Protein AF-A0A6J8EC19-F1 (afdb_monomer_lite)

Radius of gyration: 23.98 Å; chains: 1; bounding box: 57×55×66 Å

Secondary structure (DSSP, 8-state):
--HHHHHHHHHHHTT-TTT-----TTHHHHHHHHHHHHHHHTTTTS-HHHHHHHHT----PPEEEEEE-GGG-HHHHHHHHH--SSB---S--TT--EEEEEE-TT-TTHHHHHHHHHHHHHHHTTSTT---SHHHHHHHS-S---TT--------TTGGGG--HHHHHHHHHHHHHH--S---HHHHTS-SSSTTTHHHHTHHHHHHHHSS--S--------SS---PPP------BGGGS---------------------------

pLDDT: mean 70.02, std 25.59, range [22.64, 95.12]

Organism: Mytilus coruscus (NCBI:txid42192)

Sequence (269 aa):
MDREYYRDNILNMLQDEMSYEVTDKKMDKQTSTMIKKLLKKHKTELYEEEIDYISNSKFSESYFYGLPKIHKSEEISNAVSEQNSEYIELLRPNDLKFRPIVGGPNSVTQNLSHFIDIVLKPLCREVPSFIRDDLEFLNHLPRTVNPDSELITFDIVSLYTNIPHDLGITAVKYWKATATVSMPPTWSQTTTEELEYFDQDMPDFVELLRSPTTSSSTRLRQRETDLQFLPSDLVSIPSKDLFSKNQCQPPCRHLLASTQLYSLSDHPI

Structure (mmCIF, N/CA/C/O backbone):
data_AF-A0A6J8EC19-F1
#
_entry.id   AF-A0A6J8EC19-F1
#
loop_
_atom_site.group_PDB
_atom_site.id
_atom_site.type_symbol
_atom_site.label_atom_id
_atom_site.label_alt_id
_atom_site.label_comp_id
_atom_site.label_asym_id
_atom_site.label_entity_id
_atom_site.label_seq_id
_atom_site.pdbx_PDB_ins_code
_atom_site.Cartn_x
_atom_site.Cartn_y
_atom_site.Cartn_z
_atom_site.occupancy
_atom_site.B_i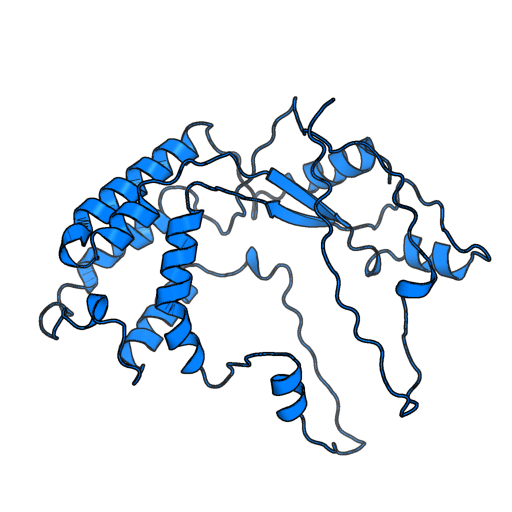so_or_equiv
_atom_site.auth_seq_id
_atom_site.auth_comp_id
_atom_site.auth_asym_id
_atom_site.auth_atom_id
_atom_site.pdbx_PDB_model_num
ATOM 1 N N . MET A 1 1 ? 1.147 10.268 -24.150 1.00 74.38 1 MET A N 1
ATOM 2 C CA . MET A 1 1 ? 0.314 9.045 -24.167 1.00 74.38 1 MET A CA 1
ATOM 3 C C . MET A 1 1 ? -1.120 9.437 -24.457 1.00 74.38 1 MET A C 1
ATOM 5 O O . MET A 1 1 ? -1.575 10.448 -23.935 1.00 74.38 1 MET A O 1
ATOM 9 N N . ASP A 1 2 ? -1.798 8.668 -25.299 1.00 87.06 2 ASP A N 1
ATOM 10 C CA . ASP A 1 2 ? -3.201 8.880 -25.657 1.00 87.06 2 ASP A CA 1
ATOM 11 C C . ASP A 1 2 ? -4.150 8.602 -24.463 1.00 87.06 2 ASP A C 1
ATOM 13 O O . ASP A 1 2 ? -3.956 7.641 -23.714 1.00 87.06 2 ASP A O 1
ATOM 17 N N . ARG A 1 3 ? -5.152 9.473 -24.249 1.00 89.50 3 ARG A N 1
ATOM 18 C CA . ARG A 1 3 ? -6.068 9.408 -23.089 1.00 89.50 3 ARG A CA 1
ATOM 19 C C . ARG A 1 3 ? -7.019 8.213 -23.152 1.00 89.50 3 ARG A C 1
ATOM 21 O O . ARG A 1 3 ? -7.323 7.642 -22.106 1.00 89.50 3 ARG A O 1
ATOM 28 N N . GLU A 1 4 ? -7.500 7.859 -24.340 1.00 93.06 4 GLU A N 1
ATOM 29 C CA . GLU A 1 4 ? -8.378 6.700 -24.535 1.00 93.06 4 GLU A CA 1
ATOM 30 C C . GLU A 1 4 ? -7.588 5.419 -24.301 1.00 93.06 4 GLU A C 1
ATOM 32 O O . GLU A 1 4 ? -7.981 4.597 -23.483 1.00 93.06 4 GLU A O 1
ATOM 37 N N . TYR A 1 5 ? -6.393 5.331 -24.885 1.00 92.69 5 TYR A N 1
ATOM 38 C CA . TYR A 1 5 ? -5.458 4.237 -24.658 1.00 92.69 5 TYR A CA 1
ATOM 39 C C . TYR A 1 5 ? -5.146 4.053 -23.166 1.00 92.69 5 TYR A C 1
ATOM 41 O O . TYR A 1 5 ? -5.194 2.931 -22.663 1.00 92.69 5 TYR A O 1
ATOM 49 N N . TYR A 1 6 ? -4.868 5.136 -22.431 1.00 92.75 6 TYR A N 1
ATOM 50 C CA . TYR A 1 6 ? -4.680 5.061 -20.982 1.00 92.75 6 TYR A CA 1
ATOM 51 C C . TYR A 1 6 ? -5.924 4.496 -20.291 1.00 92.75 6 TYR A C 1
ATOM 53 O O . TYR A 1 6 ? -5.825 3.528 -19.541 1.00 92.75 6 TYR A O 1
ATOM 61 N N . ARG A 1 7 ? -7.101 5.076 -20.560 1.00 91.62 7 ARG A N 1
ATOM 62 C CA . ARG A 1 7 ? -8.369 4.651 -19.955 1.00 91.62 7 ARG A CA 1
ATOM 63 C C . ARG A 1 7 ? -8.635 3.168 -20.201 1.00 91.62 7 ARG A C 1
ATOM 65 O O . ARG A 1 7 ? -8.946 2.462 -19.247 1.00 91.62 7 ARG A O 1
ATOM 72 N N . ASP A 1 8 ? -8.490 2.706 -21.436 1.00 92.88 8 ASP A N 1
ATOM 73 C CA . ASP A 1 8 ? -8.784 1.328 -21.825 1.00 92.88 8 ASP A CA 1
ATOM 74 C C . ASP A 1 8 ? -7.843 0.345 -21.127 1.00 92.88 8 ASP A C 1
ATOM 76 O O . ASP A 1 8 ? -8.295 -0.659 -20.583 1.00 92.88 8 ASP A O 1
ATOM 80 N N . ASN A 1 9 ? -6.549 0.669 -21.029 1.00 91.56 9 ASN A N 1
ATOM 81 C CA . ASN A 1 9 ? -5.595 -0.148 -20.276 1.00 91.56 9 ASN A CA 1
ATOM 82 C C . ASN A 1 9 ? -5.949 -0.237 -18.786 1.00 91.56 9 ASN A C 1
ATOM 84 O O . ASN A 1 9 ? -5.905 -1.320 -18.204 1.00 91.56 9 ASN A O 1
ATOM 88 N N . ILE A 1 10 ? -6.337 0.881 -18.169 1.00 90.75 10 ILE A N 1
ATOM 89 C CA . ILE A 1 10 ? -6.763 0.908 -16.765 1.00 90.75 10 ILE A CA 1
ATOM 90 C C . ILE A 1 10 ? -8.048 0.097 -16.559 1.00 90.75 10 ILE A C 1
ATOM 92 O O . ILE A 1 10 ? -8.134 -0.670 -15.603 1.00 90.75 10 ILE A O 1
ATOM 96 N N . LEU A 1 11 ? -9.035 0.225 -17.449 1.00 90.12 11 LEU A N 1
ATOM 97 C CA . LEU A 1 11 ? -10.279 -0.543 -17.368 1.00 90.12 11 LEU A CA 1
ATOM 98 C C . LEU A 1 11 ? -10.044 -2.040 -17.578 1.00 90.12 11 LEU A C 1
ATOM 100 O O . LEU A 1 11 ? -10.626 -2.835 -16.848 1.00 90.12 11 LEU A O 1
ATOM 104 N N . ASN A 1 12 ? -9.163 -2.420 -18.505 1.00 90.62 12 ASN A N 1
ATOM 105 C CA . ASN A 1 12 ? -8.777 -3.813 -18.719 1.00 90.62 12 ASN A CA 1
ATOM 106 C C . ASN A 1 12 ? -8.085 -4.405 -17.484 1.00 90.62 12 ASN A C 1
ATOM 108 O O . ASN A 1 12 ? -8.358 -5.541 -17.120 1.00 90.62 12 ASN A O 1
ATOM 112 N N . MET A 1 13 ? -7.238 -3.637 -16.790 1.00 86.19 13 MET A N 1
ATOM 113 C CA . MET A 1 13 ? -6.626 -4.095 -15.535 1.00 86.19 13 MET A CA 1
ATOM 114 C C . MET A 1 13 ? -7.651 -4.360 -14.428 1.00 86.19 13 MET A C 1
ATOM 116 O O . MET A 1 13 ? -7.468 -5.284 -13.643 1.00 86.19 13 MET A O 1
ATOM 120 N N . LEU A 1 14 ? -8.725 -3.569 -14.364 1.00 86.69 14 LEU A N 1
ATOM 121 C CA . LEU A 1 14 ? -9.790 -3.735 -13.370 1.00 86.69 14 LEU A CA 1
ATOM 122 C C . LEU A 1 14 ? -10.688 -4.955 -13.623 1.00 86.69 14 LEU A C 1
ATOM 124 O O . LEU A 1 14 ? -11.528 -5.254 -12.781 1.00 86.69 14 LEU A O 1
ATOM 128 N N . GLN A 1 15 ? -10.529 -5.648 -14.754 1.00 88.38 15 GLN A N 1
ATOM 129 C CA . GLN A 1 15 ? -11.243 -6.896 -15.043 1.00 88.38 15 GLN A CA 1
ATOM 130 C C . GLN A 1 15 ? -10.631 -8.112 -14.332 1.00 88.38 15 GLN A C 1
ATOM 132 O O . GLN A 1 15 ? -11.189 -9.201 -14.418 1.00 88.38 15 GLN A O 1
ATOM 137 N N . ASP A 1 16 ? -9.492 -7.961 -13.648 1.00 85.06 16 ASP A N 1
ATOM 138 C CA . ASP A 1 16 ? -8.928 -9.034 -12.829 1.00 85.06 16 ASP A CA 1
ATOM 139 C C . ASP A 1 16 ? -9.778 -9.264 -11.568 1.00 85.06 16 ASP A C 1
ATOM 141 O O . ASP A 1 16 ? -9.553 -8.651 -10.525 1.00 85.06 16 ASP A O 1
ATOM 145 N N . GLU A 1 17 ? -10.750 -10.172 -11.673 1.00 82.75 17 GLU A N 1
ATOM 146 C CA . GLU A 1 17 ? -11.683 -10.539 -10.598 1.00 82.75 17 GLU A CA 1
ATOM 147 C C . GLU A 1 17 ? -10.996 -11.184 -9.383 1.00 82.75 17 GLU A C 1
ATOM 149 O O . GLU A 1 17 ? -11.579 -11.234 -8.302 1.00 82.75 17 GLU A O 1
ATOM 154 N N . MET A 1 18 ? -9.750 -11.654 -9.523 1.00 80.06 18 MET A N 1
ATOM 155 C CA . MET A 1 18 ? -8.974 -12.155 -8.384 1.00 80.06 18 MET A CA 1
ATOM 156 C C . MET A 1 18 ? -8.457 -11.015 -7.499 1.00 80.06 18 MET A C 1
ATOM 158 O O . MET A 1 18 ? -8.239 -11.221 -6.304 1.00 80.06 18 MET A O 1
ATOM 162 N N . SER A 1 19 ? -8.255 -9.831 -8.087 1.00 79.50 19 SER A N 1
ATOM 163 C CA . SER A 1 19 ? -7.637 -8.667 -7.441 1.00 79.50 19 SER A CA 1
ATOM 164 C C . SER A 1 19 ? -8.583 -7.477 -7.277 1.00 79.50 19 SER A C 1
ATOM 166 O O . SER A 1 19 ? -8.245 -6.541 -6.551 1.00 79.50 19 SER A O 1
ATOM 168 N N . TYR A 1 20 ? -9.732 -7.454 -7.950 1.00 82.94 20 TYR A N 1
ATOM 169 C CA . TYR A 1 20 ? -10.642 -6.312 -7.965 1.00 82.94 20 TYR A CA 1
ATOM 170 C C . TYR A 1 20 ? -12.097 -6.763 -7.906 1.00 82.94 20 TYR A C 1
ATOM 172 O O . TYR A 1 20 ? -12.509 -7.694 -8.588 1.00 82.94 20 TYR A O 1
ATOM 180 N N . GLU A 1 21 ? -12.902 -6.036 -7.134 1.00 82.12 21 GLU A N 1
ATOM 181 C CA . GLU A 1 21 ? -14.350 -6.226 -7.087 1.00 82.12 21 GLU A CA 1
ATOM 182 C C . GLU A 1 21 ? -15.080 -4.877 -7.084 1.00 82.12 21 GLU A C 1
ATOM 184 O O . GLU A 1 21 ? -14.563 -3.853 -6.617 1.00 82.12 21 GLU A O 1
ATOM 189 N N . VAL A 1 22 ? -16.316 -4.881 -7.581 1.00 82.31 22 VAL A N 1
ATOM 190 C CA . VAL A 1 22 ? -17.177 -3.695 -7.604 1.00 82.31 22 VAL A CA 1
ATOM 191 C C . VAL A 1 22 ? -17.869 -3.516 -6.252 1.00 82.31 22 VAL A C 1
ATOM 193 O O . VAL A 1 22 ? -18.427 -4.457 -5.697 1.00 82.31 22 VAL A O 1
ATOM 196 N N . THR A 1 23 ? -17.892 -2.281 -5.740 1.00 77.06 23 THR A N 1
ATOM 197 C CA . THR A 1 23 ? -18.382 -1.968 -4.383 1.00 77.06 23 THR A CA 1
ATOM 198 C C . THR A 1 23 ? -19.465 -0.873 -4.348 1.00 77.06 23 THR A C 1
ATOM 200 O O . THR A 1 23 ? -19.483 0.052 -5.172 1.00 77.06 23 THR A O 1
ATOM 203 N N . ASP A 1 24 ? -20.380 -0.945 -3.365 1.00 78.12 24 ASP A N 1
ATOM 204 C CA . ASP A 1 24 ? -21.504 0.001 -3.174 1.00 78.12 24 ASP A CA 1
ATOM 205 C C . ASP A 1 24 ? -21.024 1.404 -2.742 1.00 78.12 24 ASP A C 1
ATOM 207 O O . ASP A 1 24 ? -20.055 1.576 -2.006 1.00 78.12 24 ASP A O 1
ATOM 211 N N . LYS A 1 25 ? -21.737 2.461 -3.174 1.00 69.81 25 LYS A N 1
ATOM 212 C CA . LYS A 1 25 ? -21.486 3.886 -2.843 1.00 69.81 25 LYS A CA 1
ATOM 213 C C . LYS A 1 25 ? -21.616 4.201 -1.368 1.00 69.81 25 LYS A C 1
ATOM 215 O O . LYS A 1 25 ? -21.199 5.275 -0.946 1.00 69.81 25 LYS A O 1
ATOM 220 N N . LYS A 1 26 ? -22.171 3.283 -0.588 1.00 79.00 26 LYS A N 1
ATOM 221 C CA . LYS A 1 26 ? -22.318 3.428 0.857 1.00 79.00 26 LYS A CA 1
ATOM 222 C C . LYS A 1 26 ? -21.165 2.824 1.654 1.00 79.00 26 LYS A C 1
ATOM 224 O O . LYS A 1 26 ? -21.159 3.027 2.866 1.00 79.00 26 LYS A O 1
ATOM 229 N N . MET A 1 27 ? -20.207 2.143 1.019 1.00 80.94 27 MET A N 1
ATOM 230 C CA . MET A 1 27 ? -19.164 1.406 1.736 1.00 80.94 27 MET A CA 1
ATOM 231 C C . MET A 1 27 ? -18.332 2.314 2.647 1.00 80.94 27 MET A C 1
ATOM 233 O O . MET A 1 27 ? -18.204 2.010 3.824 1.00 80.94 27 MET A O 1
ATOM 237 N N . ASP A 1 28 ? -17.911 3.498 2.193 1.00 83.88 28 ASP A N 1
ATOM 238 C CA . ASP A 1 28 ? -17.162 4.425 3.059 1.00 83.88 28 ASP A CA 1
ATOM 239 C C . ASP A 1 28 ? -17.961 4.839 4.306 1.00 83.88 28 ASP A C 1
ATOM 241 O O . ASP A 1 28 ? -17.434 4.925 5.414 1.00 83.88 28 ASP A O 1
ATOM 245 N N . LYS A 1 29 ? -19.279 5.031 4.171 1.00 85.75 29 LYS A N 1
ATOM 246 C CA . LYS A 1 29 ? -20.150 5.333 5.320 1.00 85.75 29 LYS A CA 1
ATOM 247 C C . LYS A 1 29 ? -20.283 4.135 6.261 1.00 85.75 29 LYS A C 1
ATOM 249 O O . LYS A 1 29 ? -20.337 4.322 7.479 1.00 85.75 29 LYS A O 1
ATOM 254 N N . GLN A 1 30 ? -20.349 2.923 5.713 1.00 87.56 30 GLN A N 1
ATOM 255 C CA . GLN A 1 30 ? -20.381 1.685 6.493 1.00 87.56 30 GLN A CA 1
ATOM 256 C C . GLN A 1 30 ? -19.069 1.506 7.259 1.00 87.56 30 GLN A C 1
ATOM 258 O O . GLN A 1 30 ? -19.112 1.373 8.480 1.00 87.56 30 GLN A O 1
ATOM 263 N N . THR A 1 31 ? -17.926 1.637 6.585 1.00 87.06 31 THR A N 1
ATOM 264 C CA . THR A 1 31 ? -16.590 1.585 7.189 1.00 87.06 31 THR A CA 1
ATOM 265 C C . THR A 1 31 ? -16.443 2.630 8.290 1.00 87.06 31 THR A C 1
ATOM 267 O O . THR A 1 31 ? -16.074 2.288 9.409 1.00 87.06 31 THR A O 1
ATOM 270 N N . SER A 1 32 ? -16.840 3.884 8.048 1.00 88.12 32 SER A N 1
ATOM 271 C CA . SER A 1 32 ? -16.826 4.935 9.079 1.00 88.12 32 SER A CA 1
ATOM 272 C C . SER A 1 32 ? -17.676 4.564 10.301 1.00 88.12 32 SER A C 1
ATOM 274 O O . SER A 1 32 ? -17.282 4.793 11.444 1.00 88.12 32 SER A O 1
ATOM 276 N N . THR A 1 33 ? -18.839 3.946 10.079 1.00 89.44 33 THR A N 1
ATOM 277 C CA . THR A 1 33 ? -19.710 3.475 11.164 1.00 89.44 33 THR A CA 1
ATOM 278 C C . THR A 1 33 ? -19.056 2.342 11.952 1.00 89.44 33 THR A C 1
ATOM 280 O O . THR A 1 33 ? -19.140 2.329 13.179 1.00 89.44 33 THR A O 1
ATOM 283 N N . MET A 1 34 ? -18.396 1.404 11.272 1.00 89.19 34 MET A N 1
ATOM 284 C CA . MET A 1 34 ? -17.679 0.310 11.923 1.00 89.19 34 MET A CA 1
ATOM 285 C C . MET A 1 34 ? -16.493 0.822 12.747 1.00 89.19 34 MET A C 1
ATOM 287 O O . MET A 1 34 ? -16.368 0.439 13.905 1.00 89.19 34 MET A O 1
ATOM 291 N N . ILE A 1 35 ? -15.702 1.761 12.215 1.00 88.88 35 ILE A N 1
ATOM 292 C CA . ILE A 1 35 ? -14.604 2.406 12.954 1.00 88.88 35 ILE A CA 1
ATOM 293 C C . ILE A 1 35 ? -15.136 3.052 14.238 1.00 88.88 35 ILE A C 1
ATOM 295 O O . ILE A 1 35 ? -14.606 2.812 15.317 1.00 88.88 35 ILE A O 1
ATOM 299 N N . LYS A 1 36 ? -16.237 3.809 14.163 1.00 90.12 36 LYS A N 1
ATOM 300 C CA . LYS A 1 36 ? -16.850 4.434 15.350 1.00 90.12 36 LYS A CA 1
ATOM 301 C C . LYS A 1 36 ? -17.332 3.413 16.381 1.00 90.12 36 LYS A C 1
ATOM 303 O O . LYS A 1 36 ? -17.206 3.657 17.580 1.00 90.12 36 LYS A O 1
ATOM 308 N N . LYS A 1 37 ? -17.889 2.280 15.939 1.00 89.88 37 LYS A N 1
ATOM 309 C CA . LYS A 1 37 ? -18.271 1.180 16.839 1.00 89.88 37 LYS A CA 1
ATOM 310 C C . LYS A 1 37 ? -17.046 0.586 17.533 1.00 89.88 37 LYS A C 1
ATOM 312 O O . LYS A 1 37 ? -17.095 0.385 18.742 1.00 89.88 37 LYS A O 1
ATOM 317 N N . LEU A 1 38 ? -15.961 0.372 16.790 1.00 86.56 38 LEU A N 1
ATOM 318 C CA . LEU A 1 38 ? -14.711 -0.177 17.308 1.00 86.56 38 LEU A CA 1
ATOM 319 C C . LEU A 1 38 ? -14.068 0.755 18.345 1.00 86.56 38 LEU A C 1
ATOM 321 O O . LEU A 1 38 ? -13.749 0.314 19.444 1.00 86.56 38 LEU A O 1
ATOM 325 N N . LEU A 1 39 ? -13.989 2.057 18.058 1.00 88.12 39 LEU A N 1
ATOM 326 C CA . LEU A 1 39 ? -13.498 3.054 19.019 1.00 88.12 39 LEU A CA 1
ATOM 327 C C . LEU A 1 39 ? -14.345 3.103 20.294 1.00 88.12 39 LEU A C 1
ATOM 329 O O . LEU A 1 39 ? -13.816 3.260 21.387 1.00 88.12 39 LEU A O 1
ATOM 333 N N . LYS A 1 40 ? -15.669 2.947 20.171 1.00 88.50 40 LYS A N 1
ATOM 334 C CA . LYS A 1 40 ? -16.558 2.886 21.336 1.00 88.50 40 LYS A CA 1
ATOM 335 C C . LYS A 1 40 ? -16.329 1.618 22.165 1.00 88.50 40 LYS A C 1
ATOM 337 O O . LYS A 1 40 ? -16.406 1.702 23.387 1.00 88.50 40 LYS A O 1
ATOM 342 N N . LYS A 1 41 ? -16.080 0.473 21.515 1.00 86.81 41 LYS A N 1
ATOM 343 C CA . LYS A 1 41 ? -15.784 -0.808 22.181 1.00 86.81 41 LYS A CA 1
ATOM 344 C C . LYS A 1 41 ? -14.491 -0.713 22.997 1.00 86.81 41 LYS A C 1
ATOM 346 O O . LYS A 1 41 ? -14.505 -1.080 24.162 1.00 86.81 41 LYS A O 1
ATOM 351 N N . HIS A 1 42 ? -13.438 -0.131 22.426 1.00 82.56 42 HIS A N 1
ATOM 352 C CA . HIS A 1 42 ? -12.110 -0.032 23.050 1.00 82.56 42 HIS A CA 1
ATOM 353 C C . HIS A 1 42 ? -11.833 1.331 23.695 1.00 82.56 42 HIS A C 1
ATOM 355 O O . HIS A 1 42 ? -10.687 1.755 23.817 1.00 82.56 42 HIS A O 1
ATOM 361 N N . LYS A 1 43 ? -12.882 2.047 24.120 1.00 84.06 43 LYS A N 1
ATOM 362 C CA . LYS A 1 43 ? -12.744 3.411 24.646 1.00 84.06 43 LYS A CA 1
ATOM 363 C C . LYS A 1 43 ? -11.826 3.490 25.878 1.00 84.06 43 LYS A C 1
ATOM 365 O O . LYS A 1 43 ? -11.177 4.505 26.084 1.00 84.06 43 LYS A O 1
ATOM 370 N N . THR A 1 44 ? -11.790 2.448 26.703 1.00 84.06 44 THR A N 1
ATOM 371 C CA . THR A 1 44 ? -10.970 2.395 27.925 1.00 84.06 44 THR A CA 1
ATOM 372 C C . THR A 1 44 ? -9.490 2.126 27.658 1.00 84.06 44 THR A C 1
ATOM 374 O O . THR A 1 44 ? -8.676 2.351 28.546 1.00 84.06 44 THR A O 1
ATOM 377 N N . GLU A 1 45 ? -9.147 1.645 26.462 1.00 81.62 45 GLU A N 1
ATOM 378 C CA . GLU A 1 45 ? -7.781 1.271 26.062 1.00 81.62 45 GLU A CA 1
ATOM 379 C C . GLU A 1 45 ? -7.080 2.374 25.250 1.00 81.62 45 GLU A C 1
ATOM 381 O O . GLU A 1 45 ? -5.894 2.267 24.948 1.00 81.62 45 GLU A O 1
ATOM 386 N N . LEU A 1 46 ? -7.809 3.431 24.880 1.00 82.69 46 LEU A N 1
ATOM 387 C CA . LEU A 1 46 ? -7.339 4.509 24.013 1.00 82.69 46 LEU A CA 1
ATOM 388 C C . LEU A 1 46 ? -7.389 5.852 24.740 1.00 82.69 46 LEU A C 1
ATOM 390 O O . LEU A 1 46 ? -8.274 6.102 25.561 1.00 82.69 46 LEU A O 1
ATOM 394 N N . TYR A 1 47 ? -6.469 6.748 24.394 1.00 86.56 47 TYR A N 1
ATOM 395 C CA . TYR A 1 47 ? -6.542 8.141 24.822 1.00 86.56 47 TYR A CA 1
ATOM 396 C C . TYR A 1 47 ? -7.672 8.877 24.088 1.00 86.56 47 TYR A C 1
ATOM 398 O O . TYR A 1 47 ? -7.988 8.584 22.932 1.00 86.56 47 TYR A O 1
ATOM 406 N N . GLU A 1 48 ? -8.278 9.876 24.734 1.00 88.69 48 GLU A N 1
ATOM 407 C CA . GLU A 1 48 ? -9.355 10.666 24.115 1.00 88.69 48 GLU A CA 1
ATOM 408 C C . GLU A 1 48 ? -8.856 11.403 22.858 1.00 88.69 48 GLU A C 1
ATOM 410 O O . GLU A 1 48 ? -9.590 11.521 21.880 1.00 88.69 48 GLU A O 1
ATOM 415 N N . GLU A 1 49 ? -7.588 11.821 22.833 1.00 89.31 49 GLU A N 1
ATOM 416 C CA . GLU A 1 49 ? -6.936 12.431 21.671 1.00 89.31 49 GLU A CA 1
ATOM 417 C C . GLU A 1 49 ? -6.794 11.452 20.497 1.00 89.31 49 GLU A C 1
ATOM 419 O O . GLU A 1 49 ? -6.950 11.847 19.342 1.00 89.31 49 GLU A O 1
ATOM 424 N N . GLU A 1 50 ? -6.530 10.169 20.769 1.00 88.81 50 GLU A N 1
ATOM 425 C CA . GLU A 1 50 ? -6.462 9.120 19.741 1.00 88.81 50 GLU A CA 1
ATOM 426 C C . GLU A 1 50 ? -7.856 8.851 19.164 1.00 88.81 50 GLU A C 1
ATOM 428 O O . GLU A 1 50 ? -8.032 8.762 17.945 1.00 88.81 50 GLU A O 1
ATOM 433 N N . ILE A 1 51 ? -8.869 8.781 20.032 1.00 89.62 51 ILE A N 1
ATOM 434 C CA . ILE A 1 51 ? -10.267 8.617 19.627 1.00 89.62 51 ILE A CA 1
ATOM 435 C C . ILE A 1 51 ? -10.718 9.806 18.773 1.00 89.62 51 ILE A C 1
ATOM 437 O O . ILE A 1 51 ? -11.327 9.592 17.720 1.00 89.62 51 ILE A O 1
ATOM 441 N N . ASP A 1 52 ? -10.426 11.045 19.178 1.00 91.44 52 ASP A N 1
ATOM 442 C CA . ASP A 1 52 ? -10.759 12.243 18.397 1.00 91.44 52 ASP A CA 1
ATOM 443 C C . ASP A 1 52 ? -10.033 12.235 17.046 1.00 91.44 52 ASP A C 1
ATOM 445 O O . ASP A 1 52 ? -10.675 12.358 16.000 1.00 91.44 52 ASP A O 1
ATOM 449 N N . TYR A 1 53 ? -8.726 11.955 17.038 1.00 91.06 53 TYR A N 1
ATOM 450 C CA . TYR A 1 53 ? -7.929 11.877 15.814 1.00 91.06 53 TYR A CA 1
ATOM 451 C C . TYR A 1 53 ? -8.506 10.880 14.798 1.00 91.06 53 TYR A C 1
ATOM 453 O O . TYR A 1 53 ? -8.615 11.189 13.608 1.00 91.06 53 TYR A O 1
ATOM 461 N N . ILE A 1 54 ? -8.912 9.689 15.246 1.00 90.12 54 ILE A N 1
ATOM 462 C CA . ILE A 1 54 ? -9.453 8.654 14.356 1.00 90.12 54 ILE A CA 1
ATOM 463 C C . ILE A 1 54 ? -10.898 8.985 13.939 1.00 90.12 54 ILE A C 1
ATOM 465 O O . ILE A 1 54 ? -11.262 8.830 12.768 1.00 90.12 54 ILE A O 1
ATOM 469 N N . SER A 1 55 ? -11.736 9.445 14.872 1.00 86.44 55 SER A N 1
ATOM 470 C CA . SER A 1 55 ? -13.182 9.608 14.658 1.00 86.44 55 SER A CA 1
ATOM 471 C C . SER A 1 55 ? -13.584 10.889 13.922 1.00 86.44 55 SER A C 1
ATOM 473 O O . SER A 1 55 ? -14.634 10.901 13.267 1.00 86.44 55 SER A O 1
ATOM 475 N N . ASN A 1 56 ? -12.766 11.942 13.991 1.00 77.38 56 ASN A N 1
ATOM 476 C CA . ASN A 1 56 ? -13.072 13.275 13.467 1.00 77.38 56 ASN A CA 1
ATOM 477 C C . ASN A 1 56 ? -12.576 13.495 12.022 1.00 77.38 56 ASN A C 1
ATOM 479 O O . ASN A 1 56 ? -12.375 14.620 11.560 1.00 77.38 56 ASN A O 1
ATOM 483 N N . SER A 1 57 ? -12.378 12.410 11.271 1.00 71.56 57 SER A N 1
ATOM 484 C CA . SER A 1 57 ? -11.923 12.476 9.885 1.00 71.56 57 SER A CA 1
ATOM 485 C C . SER A 1 57 ? -13.080 12.798 8.930 1.00 71.56 57 SER A C 1
ATOM 487 O O . SER A 1 57 ? -14.031 12.031 8.753 1.00 71.56 57 SER A O 1
ATOM 489 N N . LYS A 1 58 ? -12.991 13.952 8.257 1.00 83.94 58 LYS A N 1
ATOM 490 C CA . LYS A 1 58 ? -13.713 14.156 6.995 1.00 83.94 58 LYS A CA 1
ATOM 491 C C . LYS A 1 58 ? -13.028 13.292 5.947 1.00 83.94 58 LYS A C 1
ATOM 493 O O . LYS A 1 58 ? -11.825 13.442 5.753 1.00 83.94 58 LYS A O 1
ATOM 498 N N . PHE A 1 59 ? -13.784 12.425 5.281 1.00 85.44 59 PHE A N 1
ATOM 499 C CA . PHE A 1 59 ? -13.232 11.551 4.254 1.00 85.44 59 PHE A CA 1
ATOM 500 C C . PHE A 1 59 ? -13.771 11.856 2.857 1.00 85.44 59 PHE A C 1
ATOM 502 O O . PHE A 1 59 ? -14.909 12.306 2.690 1.00 85.44 59 PHE A O 1
ATOM 509 N N . SER A 1 60 ? -12.938 11.590 1.857 1.00 85.88 60 SER A N 1
ATOM 510 C CA . SER A 1 60 ? -13.255 11.641 0.432 1.00 85.88 60 SER A CA 1
ATOM 511 C C . SER A 1 60 ? -13.018 10.288 -0.228 1.00 85.88 60 SER A C 1
ATOM 513 O O . SER A 1 60 ? -12.305 9.434 0.295 1.00 85.88 60 SER A O 1
ATOM 515 N N . GLU A 1 61 ? -13.637 10.107 -1.391 1.00 82.12 61 GLU A N 1
ATOM 516 C CA . GLU A 1 61 ? -13.469 8.906 -2.203 1.00 82.12 61 GLU A CA 1
ATOM 517 C C . GLU A 1 61 ? -12.020 8.803 -2.701 1.00 82.12 61 GLU A C 1
ATOM 519 O O . GLU A 1 61 ? -11.429 9.796 -3.134 1.00 82.12 61 GLU A O 1
ATOM 524 N N . SER A 1 62 ? -11.451 7.600 -2.632 1.00 86.00 62 SER A N 1
ATOM 525 C CA . SER A 1 62 ? -10.122 7.328 -3.176 1.00 86.00 62 SER A CA 1
ATOM 526 C C . SER A 1 62 ? -10.146 7.348 -4.704 1.00 86.00 62 SER A C 1
ATOM 528 O O . SER A 1 62 ? -11.068 6.836 -5.340 1.00 86.00 62 SER A O 1
ATOM 530 N N . TYR A 1 63 ? -9.093 7.892 -5.299 1.00 85.62 63 TYR A N 1
ATOM 531 C CA . TYR A 1 63 ? -8.874 7.908 -6.738 1.00 85.62 63 TYR A CA 1
ATOM 532 C C . TYR A 1 63 ? -8.100 6.672 -7.181 1.00 85.62 63 TYR A C 1
ATOM 534 O O . TYR A 1 63 ? -7.201 6.202 -6.483 1.00 85.62 63 TYR A O 1
ATOM 542 N N . PHE A 1 64 ? -8.403 6.191 -8.383 1.00 86.94 64 PHE A N 1
ATOM 543 C CA . PHE A 1 64 ? -7.608 5.171 -9.048 1.00 86.94 64 PHE A CA 1
ATOM 544 C C . PHE A 1 64 ? -6.854 5.750 -10.229 1.00 86.94 64 PHE A C 1
ATOM 546 O O . PHE A 1 64 ? -7.442 6.441 -11.061 1.00 86.94 64 PHE A O 1
ATOM 553 N N . TYR A 1 65 ? -5.575 5.415 -10.337 1.00 90.06 65 TYR A N 1
ATOM 554 C CA . TYR A 1 65 ? -4.784 5.704 -11.523 1.00 90.06 65 TYR A CA 1
ATOM 555 C C . TYR A 1 65 ? -3.668 4.672 -11.680 1.00 90.06 65 TYR A C 1
ATOM 557 O O . TYR A 1 65 ? -3.212 4.067 -10.713 1.00 90.06 65 TYR A O 1
ATOM 565 N 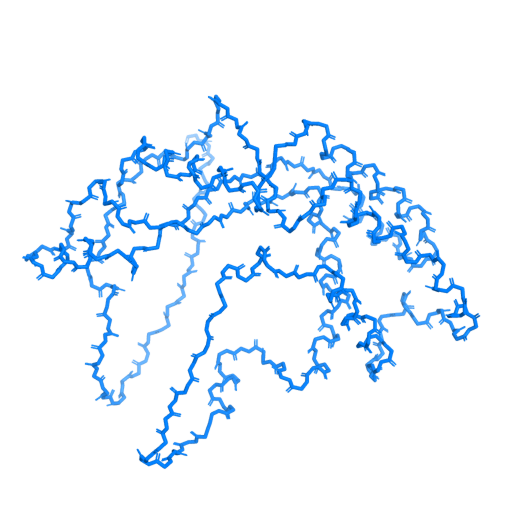N . GLY A 1 66 ? -3.216 4.453 -12.909 1.00 91.44 66 GLY A N 1
ATOM 566 C CA . GLY A 1 66 ? -2.035 3.651 -13.203 1.00 91.44 66 GLY A CA 1
ATOM 567 C C . GLY A 1 66 ? -0.812 4.511 -13.498 1.00 91.44 66 GLY A C 1
ATOM 568 O O . GLY A 1 66 ? -0.896 5.474 -14.261 1.00 91.44 66 GLY A O 1
ATOM 569 N N . LEU A 1 67 ? 0.338 4.135 -12.941 1.00 92.88 67 LEU A N 1
ATOM 570 C CA . LEU A 1 67 ? 1.639 4.690 -13.317 1.00 92.88 67 LEU A CA 1
ATOM 571 C C . LEU A 1 67 ? 2.274 3.838 -14.429 1.00 92.88 67 LEU A C 1
ATOM 573 O O . LEU A 1 67 ? 2.470 2.637 -14.214 1.00 92.88 67 LEU A O 1
ATOM 577 N N . PRO A 1 68 ? 2.623 4.412 -15.595 1.00 92.50 68 PRO A N 1
ATOM 578 C CA . PRO A 1 68 ? 3.257 3.671 -16.683 1.00 92.50 68 PRO A CA 1
ATOM 579 C C . PRO A 1 68 ? 4.592 3.038 -16.263 1.00 92.50 68 PRO A C 1
ATOM 581 O O . PRO A 1 68 ? 5.489 3.717 -15.762 1.00 92.50 68 PRO A O 1
ATOM 584 N N . LYS A 1 69 ? 4.772 1.739 -16.514 1.00 92.06 69 LYS A N 1
ATOM 585 C CA . LYS A 1 69 ? 6.049 1.035 -16.323 1.00 92.06 69 LYS A CA 1
ATOM 586 C C . LYS A 1 69 ? 6.870 1.074 -17.611 1.00 92.06 69 LYS A C 1
ATOM 588 O O . LYS A 1 69 ? 7.126 0.040 -18.217 1.00 92.06 69 LYS A O 1
ATOM 593 N N . ILE A 1 70 ? 7.299 2.271 -18.008 1.00 91.94 70 ILE A N 1
ATOM 594 C CA . ILE A 1 70 ? 8.012 2.510 -19.278 1.00 91.94 70 ILE A CA 1
ATOM 595 C C . ILE A 1 70 ? 9.242 1.609 -19.469 1.00 91.94 70 ILE A C 1
ATOM 597 O O . ILE A 1 70 ? 9.453 1.072 -20.546 1.00 91.94 70 ILE A O 1
ATOM 601 N N . HIS A 1 71 ? 9.978 1.331 -18.392 1.00 89.12 71 HIS A N 1
ATOM 602 C CA . HIS A 1 71 ? 11.156 0.455 -18.377 1.00 89.12 71 HIS A CA 1
ATOM 603 C C . HIS A 1 71 ? 10.852 -1.042 -18.607 1.00 89.12 71 HIS A C 1
ATOM 605 O O . HIS A 1 71 ? 11.761 -1.868 -18.547 1.00 89.12 71 HIS A O 1
ATOM 611 N N . LYS A 1 72 ? 9.579 -1.422 -18.769 1.00 89.88 72 LYS A N 1
ATOM 612 C CA . LYS A 1 72 ? 9.142 -2.794 -19.071 1.00 89.88 72 LYS A CA 1
ATOM 613 C C . LYS A 1 72 ? 8.620 -2.954 -20.501 1.00 89.88 72 LYS A C 1
ATOM 615 O O . LYS A 1 72 ? 8.253 -4.071 -20.842 1.00 89.88 72 LYS A O 1
ATOM 620 N N . SER A 1 73 ? 8.560 -1.876 -21.284 1.00 95.00 73 SER A N 1
ATOM 621 C CA . SER A 1 73 ? 8.135 -1.913 -22.684 1.00 95.00 73 SER A CA 1
ATOM 622 C C . SER A 1 73 ? 9.357 -2.057 -23.596 1.00 95.00 73 SER A C 1
ATOM 624 O O . SER A 1 73 ? 10.267 -1.222 -23.589 1.00 95.00 73 SER A O 1
ATOM 626 N N . GLU A 1 74 ? 9.379 -3.142 -24.358 1.00 95.12 74 GLU A N 1
ATOM 627 C CA . GLU A 1 74 ? 10.292 -3.392 -25.466 1.00 95.12 74 GLU A CA 1
ATOM 628 C C . GLU A 1 74 ? 10.046 -2.396 -26.598 1.00 95.12 74 GLU A C 1
ATOM 630 O O . GLU A 1 74 ? 11.012 -1.850 -27.121 1.00 95.12 74 GLU A O 1
ATOM 635 N N . GLU A 1 75 ? 8.788 -2.072 -26.921 1.00 94.31 75 GLU A N 1
ATOM 636 C CA . GLU A 1 75 ? 8.479 -1.080 -27.964 1.00 94.31 75 GLU A CA 1
ATOM 637 C C . GLU A 1 75 ? 9.088 0.292 -27.637 1.00 94.31 75 GLU A C 1
ATOM 639 O O . GLU A 1 75 ? 9.740 0.904 -28.483 1.00 94.31 75 GLU A O 1
ATOM 644 N N . ILE A 1 76 ? 8.949 0.751 -26.387 1.00 92.25 76 ILE A N 1
ATOM 645 C CA . ILE A 1 76 ? 9.581 1.992 -25.917 1.00 92.25 76 ILE A CA 1
ATOM 646 C C . ILE A 1 76 ? 11.107 1.866 -25.952 1.00 92.25 76 ILE A C 1
ATOM 648 O O . ILE A 1 76 ? 11.783 2.788 -26.399 1.00 92.25 76 ILE A O 1
ATOM 652 N N . SER A 1 77 ? 11.663 0.741 -25.497 1.00 92.12 77 SER A N 1
ATOM 653 C CA . SER A 1 77 ? 13.120 0.539 -25.459 1.00 92.12 77 SER A CA 1
ATOM 654 C C . SER A 1 77 ? 13.742 0.543 -26.861 1.00 92.12 77 SER A C 1
ATOM 656 O O . SER A 1 77 ? 14.796 1.149 -27.069 1.00 92.12 77 SER A O 1
ATOM 658 N N . ASN A 1 78 ? 13.068 -0.075 -27.832 1.00 92.69 78 ASN A N 1
ATOM 659 C CA . ASN A 1 78 ? 13.479 -0.095 -29.233 1.00 92.69 78 ASN A CA 1
ATOM 660 C C . ASN A 1 78 ? 13.364 1.303 -29.847 1.00 92.69 78 ASN A C 1
ATOM 662 O O . ASN A 1 78 ? 14.338 1.794 -30.409 1.00 92.69 78 ASN A O 1
ATOM 666 N N . ALA A 1 79 ? 12.240 1.997 -29.635 1.00 91.12 79 ALA A N 1
ATOM 667 C CA . ALA A 1 79 ? 12.056 3.366 -30.116 1.00 91.12 79 ALA A CA 1
ATOM 668 C C . ALA A 1 79 ? 13.131 4.327 -29.577 1.00 91.12 79 ALA A C 1
ATOM 670 O O . ALA A 1 79 ? 13.638 5.165 -30.319 1.00 91.12 79 ALA A O 1
ATOM 671 N N . VAL A 1 80 ? 13.521 4.189 -28.301 1.00 90.31 80 VAL A N 1
ATOM 672 C CA . VAL A 1 80 ? 14.616 4.974 -27.703 1.00 90.31 80 VAL A CA 1
ATOM 673 C C . VAL A 1 80 ? 15.965 4.638 -28.343 1.00 90.31 80 VAL A C 1
ATOM 675 O O . VAL A 1 80 ? 16.776 5.538 -28.542 1.00 90.31 80 VAL A O 1
ATOM 678 N N . SER A 1 81 ? 16.210 3.367 -28.664 1.00 89.31 81 SER A N 1
ATOM 679 C CA . SER A 1 81 ? 17.485 2.908 -29.235 1.00 89.31 81 SER A CA 1
ATOM 680 C C . SER A 1 81 ? 17.653 3.288 -30.710 1.00 89.31 81 SER A C 1
ATOM 682 O O . SER A 1 81 ? 18.773 3.494 -31.169 1.00 89.31 81 SER A O 1
ATOM 684 N N . GLU A 1 82 ? 16.552 3.369 -31.455 1.00 89.50 82 GLU A N 1
ATOM 685 C CA . GLU A 1 82 ? 16.544 3.658 -32.893 1.00 89.50 82 GLU A CA 1
ATOM 686 C C . GLU A 1 82 ? 16.552 5.160 -33.212 1.00 89.50 82 GLU A C 1
ATOM 688 O O . GLU A 1 82 ? 16.917 5.558 -34.321 1.00 89.50 82 GLU A O 1
ATOM 693 N N . GLN A 1 83 ? 16.163 6.017 -32.263 1.00 83.12 83 GLN A N 1
ATOM 694 C CA . GLN A 1 83 ? 16.066 7.452 -32.511 1.00 83.12 83 GLN A CA 1
ATOM 695 C C . GLN A 1 83 ? 17.383 8.216 -32.304 1.00 83.12 83 GLN A C 1
ATOM 697 O O . GLN A 1 83 ? 18.197 7.892 -31.446 1.00 83.12 83 GLN A O 1
ATOM 702 N N . ASN A 1 84 ? 17.521 9.340 -33.015 1.00 77.56 84 ASN A N 1
ATOM 703 C CA . ASN A 1 84 ? 18.560 10.357 -32.785 1.00 77.56 84 ASN A CA 1
ATOM 704 C C . ASN A 1 84 ? 17.987 11.655 -32.172 1.00 77.56 84 ASN A C 1
ATOM 706 O O . ASN A 1 84 ? 18.555 12.732 -32.350 1.00 77.56 84 ASN A O 1
ATOM 710 N N . SER A 1 85 ? 16.834 11.570 -31.500 1.00 84.94 85 SER A N 1
ATOM 711 C CA . SER A 1 85 ? 16.139 12.702 -30.873 1.00 84.94 85 SER A CA 1
ATOM 712 C C . SER A 1 85 ? 16.230 12.636 -29.349 1.00 84.94 85 SER A C 1
ATOM 714 O O . SER A 1 85 ? 16.450 11.579 -28.761 1.00 84.94 85 SER A O 1
ATOM 716 N N . GLU A 1 86 ? 16.019 13.776 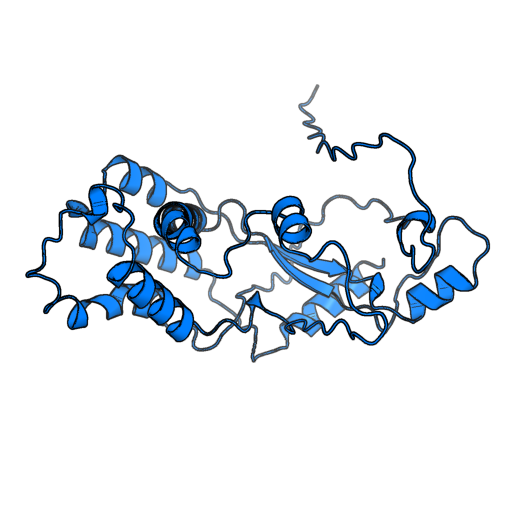-28.693 1.00 86.69 86 GLU A N 1
ATOM 717 C CA . GLU A 1 86 ? 15.897 13.845 -27.237 1.00 86.69 86 GLU A CA 1
ATOM 718 C C . GLU A 1 86 ? 14.589 13.209 -26.729 1.00 86.69 86 GLU A C 1
ATOM 720 O O . GLU A 1 86 ? 14.545 12.738 -25.590 1.00 86.69 86 GLU A O 1
ATOM 725 N N . TYR A 1 87 ? 13.565 13.134 -27.583 1.00 84.31 87 TYR A N 1
ATOM 726 C CA . TYR A 1 87 ? 12.212 12.662 -27.279 1.00 84.31 87 TYR A CA 1
ATOM 727 C C . TYR A 1 87 ? 11.730 11.631 -28.306 1.00 84.31 87 TYR A C 1
ATOM 729 O O . TYR A 1 87 ? 11.865 11.867 -29.505 1.00 84.31 87 TYR A O 1
ATOM 737 N N . ILE A 1 88 ? 11.127 10.534 -27.821 1.00 86.50 88 ILE A N 1
ATOM 738 C CA . ILE A 1 88 ? 10.366 9.577 -28.644 1.00 86.50 88 ILE A CA 1
ATOM 739 C C . ILE A 1 88 ? 8.891 9.984 -28.721 1.00 86.50 88 ILE A C 1
ATOM 741 O O . ILE A 1 88 ? 8.303 10.417 -27.728 1.00 86.50 88 ILE A O 1
ATOM 745 N N . GLU A 1 89 ? 8.258 9.737 -29.866 1.00 86.19 89 GLU A N 1
ATOM 746 C CA . GLU A 1 89 ? 6.804 9.815 -30.017 1.00 86.19 89 GLU A CA 1
ATOM 747 C C . GLU A 1 89 ? 6.221 8.414 -30.221 1.00 86.19 89 GLU A C 1
ATOM 749 O O . GLU A 1 89 ? 6.204 7.877 -31.325 1.00 86.19 89 GLU A O 1
ATOM 754 N N . LEU A 1 90 ? 5.727 7.812 -29.136 1.00 87.00 90 LEU A N 1
ATOM 755 C CA . LEU A 1 90 ? 5.028 6.528 -29.169 1.00 87.00 90 LEU A CA 1
ATOM 756 C C . LEU A 1 90 ? 3.702 6.656 -28.412 1.00 87.00 90 LEU A C 1
ATOM 758 O O . LEU A 1 90 ? 3.667 6.768 -27.186 1.00 87.00 90 LEU A O 1
ATOM 762 N N . LEU A 1 91 ? 2.594 6.707 -29.154 1.00 85.75 91 LEU A N 1
ATOM 763 C CA . LEU A 1 91 ? 1.290 7.073 -28.587 1.00 85.75 91 LEU A CA 1
ATOM 764 C C . LEU A 1 91 ? 0.581 5.916 -27.873 1.00 85.75 91 LEU A C 1
ATOM 766 O O . LEU A 1 91 ? -0.070 6.160 -26.853 1.00 85.75 91 LEU A O 1
ATOM 770 N N . ARG A 1 92 ? 0.686 4.696 -28.418 1.00 91.69 92 ARG A N 1
ATOM 771 C CA . ARG A 1 92 ? -0.079 3.504 -28.006 1.00 91.69 92 ARG A CA 1
ATOM 772 C C . ARG A 1 92 ? 0.790 2.227 -28.012 1.00 91.69 92 ARG A C 1
ATOM 774 O O . ARG A 1 92 ? 0.530 1.339 -28.816 1.00 91.69 92 ARG A O 1
ATOM 781 N N . PRO A 1 93 ? 1.834 2.145 -27.169 1.00 92.62 93 PRO A N 1
ATOM 782 C CA . PRO A 1 93 ? 2.682 0.951 -27.080 1.00 92.62 93 PRO A CA 1
ATOM 783 C C . PRO A 1 93 ? 1.880 -0.282 -26.645 1.00 92.62 93 PRO A C 1
ATOM 785 O O . PRO A 1 93 ? 1.191 -0.222 -25.631 1.00 92.62 93 PRO A O 1
ATOM 788 N N . ASN A 1 94 ? 1.937 -1.414 -27.345 1.00 91.75 94 ASN A N 1
ATOM 789 C CA . ASN A 1 94 ? 1.042 -2.539 -27.010 1.00 91.75 94 ASN A CA 1
ATOM 790 C C . ASN A 1 94 ? 1.454 -3.285 -25.735 1.00 91.75 94 ASN A C 1
ATOM 792 O O . ASN A 1 94 ? 0.622 -3.881 -25.056 1.00 91.75 94 ASN A O 1
ATOM 796 N N . ASP A 1 95 ? 2.740 -3.254 -25.403 1.00 93.75 95 ASP A N 1
ATOM 797 C CA . ASP A 1 95 ? 3.348 -3.996 -24.298 1.00 93.75 95 ASP A CA 1
ATOM 798 C C . ASP A 1 95 ? 3.500 -3.173 -23.005 1.00 93.75 95 ASP A C 1
ATOM 800 O O . ASP A 1 95 ? 4.025 -3.659 -21.994 1.00 93.75 95 ASP A O 1
ATOM 804 N N . LEU A 1 96 ? 3.037 -1.921 -23.008 1.00 92.81 96 LEU A N 1
ATOM 805 C CA . LEU A 1 96 ? 3.160 -1.046 -21.857 1.00 92.81 96 LEU A CA 1
ATOM 806 C C . LEU A 1 96 ? 2.221 -1.477 -20.729 1.00 92.81 96 LEU A C 1
ATOM 808 O O . LEU A 1 96 ? 0.999 -1.441 -20.827 1.00 92.81 96 LEU A O 1
ATOM 812 N N . LYS A 1 97 ? 2.829 -1.810 -19.593 1.00 90.81 97 LYS A N 1
ATOM 813 C CA . LYS A 1 97 ? 2.119 -2.162 -18.361 1.00 90.81 97 LYS A CA 1
ATOM 814 C C . LYS A 1 97 ? 1.971 -0.949 -17.454 1.00 90.81 97 LYS A C 1
ATOM 816 O O . LYS A 1 97 ? 2.841 -0.078 -17.420 1.00 90.81 97 LYS A O 1
ATOM 821 N N . PHE A 1 98 ? 0.938 -0.953 -16.617 1.00 91.12 98 PHE A N 1
ATOM 822 C CA . PHE A 1 98 ? 0.739 0.066 -15.589 1.00 91.12 98 PHE A CA 1
ATOM 823 C C . PHE A 1 98 ? 0.878 -0.531 -14.187 1.00 91.12 98 PHE A C 1
ATOM 825 O O . PHE A 1 98 ? 0.611 -1.708 -13.942 1.00 91.12 98 PHE A O 1
ATOM 832 N N . ARG A 1 99 ? 1.348 0.285 -13.243 1.00 90.00 99 ARG A N 1
ATOM 833 C CA . ARG A 1 99 ? 1.275 0.004 -11.810 1.00 90.00 99 ARG A CA 1
ATOM 834 C C . ARG A 1 99 ? -0.028 0.610 -11.285 1.00 90.00 99 ARG A C 1
ATOM 836 O O . ARG A 1 99 ? -0.118 1.835 -11.298 1.00 90.00 99 ARG A O 1
ATOM 843 N N . PRO A 1 100 ? -0.996 -0.197 -10.827 1.00 88.75 100 PRO A N 1
ATOM 844 C CA . PRO A 1 100 ? -2.232 0.323 -10.254 1.00 88.75 100 PRO A CA 1
ATOM 845 C C . PRO A 1 100 ? -1.929 1.055 -8.940 1.00 88.75 100 PRO A C 1
ATOM 847 O O . PRO A 1 100 ? -1.169 0.544 -8.118 1.00 88.75 100 PRO A O 1
ATOM 850 N N . ILE A 1 101 ? -2.507 2.241 -8.748 1.00 88.69 101 ILE A N 1
ATOM 851 C CA . ILE A 1 101 ? -2.372 3.057 -7.538 1.00 88.69 101 ILE A CA 1
ATOM 852 C C . ILE A 1 101 ? -3.754 3.480 -7.052 1.00 88.69 101 ILE A C 1
ATOM 854 O O . ILE A 1 101 ? -4.512 4.125 -7.777 1.00 88.69 101 ILE A O 1
ATOM 858 N N . VAL A 1 102 ? -4.045 3.165 -5.791 1.00 86.75 102 VAL A N 1
ATOM 859 C CA . VAL A 1 102 ? -5.194 3.712 -5.065 1.00 86.75 102 VAL A CA 1
ATOM 860 C C . VAL A 1 102 ? -4.722 4.922 -4.272 1.00 86.75 102 VAL A C 1
ATOM 862 O O . VAL A 1 102 ? -4.098 4.794 -3.221 1.00 86.75 102 VAL A O 1
ATOM 865 N N . GLY A 1 103 ? -4.985 6.112 -4.798 1.00 85.44 103 GLY A N 1
ATOM 866 C CA . GLY A 1 103 ? -4.715 7.368 -4.115 1.00 85.44 103 GLY A CA 1
ATOM 867 C C . GLY A 1 103 ? -5.871 7.723 -3.193 1.00 85.44 103 GLY A C 1
ATOM 868 O O . GLY A 1 103 ? -6.893 8.206 -3.664 1.00 85.44 103 GLY A O 1
ATOM 869 N N . GLY A 1 104 ? -5.712 7.524 -1.888 1.00 83.19 104 GLY A N 1
ATOM 870 C CA . GLY A 1 104 ? -6.731 7.855 -0.888 1.00 83.19 104 GLY A CA 1
ATOM 871 C C . GLY A 1 104 ? -6.353 9.022 0.026 1.00 83.19 104 GLY A C 1
ATOM 872 O O . GLY A 1 104 ? -6.274 8.795 1.238 1.00 83.19 104 GLY A O 1
ATOM 873 N N . PRO A 1 105 ? -6.096 10.245 -0.492 1.00 77.38 105 PRO A N 1
ATOM 874 C CA . PRO A 1 105 ? -5.929 11.403 0.376 1.00 77.38 105 PRO A CA 1
ATOM 875 C C . PRO A 1 105 ? -7.253 11.625 1.114 1.00 77.38 105 PRO A C 1
ATOM 877 O O . PRO A 1 105 ? -8.300 11.755 0.482 1.00 77.38 105 PRO A O 1
ATOM 880 N N . ASN A 1 106 ? -7.225 11.623 2.445 1.00 85.25 106 ASN A N 1
ATOM 881 C CA . ASN A 1 106 ? -8.423 11.671 3.285 1.00 85.25 106 ASN A CA 1
ATOM 882 C C . ASN A 1 106 ? -9.358 10.470 3.074 1.00 85.25 106 ASN A C 1
ATOM 884 O O . ASN A 1 106 ? -10.573 10.624 3.108 1.00 85.25 106 ASN A O 1
ATOM 888 N N . SER A 1 107 ? -8.834 9.264 2.829 1.00 87.88 107 SER A N 1
ATOM 889 C CA . SER A 1 107 ? -9.683 8.063 2.817 1.00 87.88 107 SER A CA 1
ATOM 890 C C . SER A 1 107 ? -10.263 7.771 4.207 1.00 87.88 107 SER A C 1
ATOM 892 O O . SER A 1 107 ? -9.688 8.143 5.231 1.00 87.88 107 SER A O 1
ATOM 894 N N . VAL A 1 108 ? -11.395 7.062 4.257 1.00 87.81 108 VAL A N 1
ATOM 895 C CA . VAL A 1 108 ? -12.104 6.756 5.516 1.00 87.81 108 VAL A CA 1
ATOM 896 C C . VAL A 1 108 ? -11.245 6.005 6.541 1.00 87.81 108 VAL A C 1
ATOM 898 O O . VAL A 1 108 ? -11.461 6.139 7.743 1.00 87.81 108 VAL A O 1
ATOM 901 N N . THR A 1 109 ? -10.256 5.235 6.086 1.00 87.94 109 THR A N 1
ATOM 902 C CA . THR A 1 109 ? -9.348 4.485 6.958 1.00 87.94 109 THR A CA 1
ATOM 903 C C . THR A 1 109 ? -8.041 5.216 7.243 1.00 87.94 109 THR A C 1
ATOM 905 O O . THR A 1 109 ? -7.285 4.725 8.069 1.00 87.94 109 THR A O 1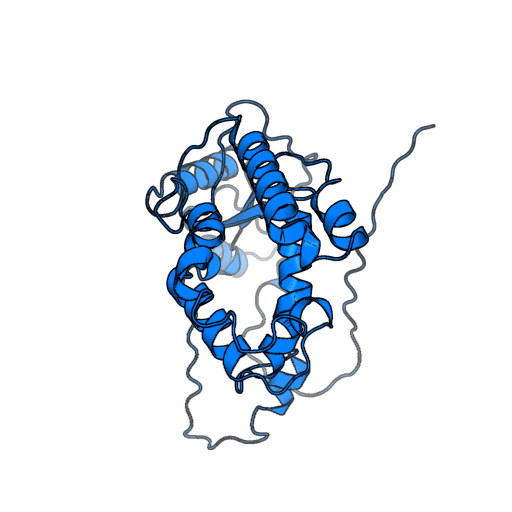
ATOM 908 N N . GLN A 1 110 ? -7.748 6.362 6.614 1.00 88.31 110 GLN A N 1
ATOM 909 C CA . GLN A 1 110 ? -6.415 6.978 6.655 1.00 88.31 110 GLN A CA 1
ATOM 910 C C . GLN A 1 110 ? -5.894 7.182 8.082 1.00 88.31 110 GLN A C 1
ATOM 912 O O . GLN A 1 110 ? -4.798 6.725 8.400 1.00 88.31 110 GLN A O 1
ATOM 917 N N . ASN A 1 111 ? -6.676 7.840 8.943 1.00 89.38 111 ASN A N 1
ATOM 918 C CA . ASN A 1 111 ? -6.241 8.146 10.308 1.00 89.38 111 ASN A CA 1
ATOM 919 C C . ASN A 1 111 ? -6.099 6.876 11.153 1.00 89.38 111 ASN A C 1
ATOM 921 O O . ASN A 1 111 ? -5.161 6.772 11.936 1.00 89.38 111 ASN A O 1
ATOM 925 N N . LEU A 1 112 ? -6.977 5.887 10.951 1.00 88.06 112 LEU A N 1
ATOM 926 C CA . LEU A 1 112 ? -6.860 4.588 11.611 1.00 88.06 112 LEU A CA 1
ATOM 927 C C . LEU A 1 112 ? -5.605 3.834 11.145 1.00 88.06 112 LEU A C 1
ATOM 929 O O . LEU A 1 112 ? -4.856 3.328 11.972 1.00 88.06 112 LEU A O 1
ATOM 933 N N . SER A 1 113 ? -5.345 3.779 9.837 1.00 89.12 113 SER A N 1
ATOM 934 C CA . SER A 1 113 ? -4.155 3.137 9.272 1.00 89.12 113 SER A CA 1
ATOM 935 C C . SER A 1 113 ? -2.872 3.816 9.745 1.00 89.12 113 SER A C 1
ATOM 937 O O . SER A 1 113 ? -1.912 3.131 10.077 1.00 89.12 113 SER A O 1
ATOM 939 N N . HIS A 1 114 ? -2.864 5.147 9.827 1.00 88.12 114 HIS A N 1
ATOM 940 C CA . HIS A 1 114 ? -1.731 5.902 10.350 1.00 88.12 114 HIS A CA 1
ATOM 941 C C . HIS A 1 114 ? -1.514 5.654 11.846 1.00 88.12 114 HIS A C 1
ATOM 943 O O . HIS A 1 114 ? -0.384 5.436 12.271 1.00 88.12 114 HIS A O 1
ATOM 949 N N . PHE A 1 115 ? -2.588 5.623 12.637 1.00 87.44 115 PHE A N 1
ATOM 950 C CA . PHE A 1 115 ? -2.511 5.255 14.048 1.00 87.44 115 PHE A CA 1
ATOM 951 C C . PHE A 1 115 ? -1.922 3.848 14.230 1.00 87.44 115 PHE A C 1
ATOM 953 O O . PHE A 1 115 ? -0.983 3.668 15.000 1.00 87.44 115 PHE A O 1
ATOM 960 N N . ILE A 1 116 ? -2.409 2.867 13.464 1.00 86.44 116 ILE A N 1
ATOM 961 C CA . ILE A 1 116 ? -1.883 1.496 13.482 1.00 86.44 116 ILE A CA 1
ATOM 962 C C . ILE A 1 116 ? -0.402 1.466 13.081 1.00 86.44 116 ILE A C 1
ATOM 964 O O . ILE A 1 116 ? 0.374 0.773 13.733 1.00 86.44 116 ILE A O 1
ATOM 968 N N . ASP A 1 117 ? 0.015 2.221 12.059 1.00 86.44 117 ASP A N 1
ATOM 969 C CA . ASP A 1 117 ? 1.429 2.320 11.670 1.00 86.44 117 ASP A CA 1
ATOM 970 C C . ASP A 1 117 ? 2.290 2.823 12.834 1.00 86.44 117 ASP A C 1
ATOM 972 O O . ASP A 1 117 ? 3.267 2.172 13.194 1.00 86.44 117 ASP A O 1
ATOM 976 N N . ILE A 1 118 ? 1.887 3.915 13.495 1.00 85.19 118 ILE A N 1
ATOM 977 C CA . ILE A 1 118 ? 2.594 4.456 14.668 1.00 85.19 118 ILE A CA 1
ATOM 978 C C . ILE A 1 118 ? 2.731 3.392 15.762 1.00 85.19 118 ILE A C 1
ATOM 980 O O . ILE A 1 118 ? 3.813 3.233 16.330 1.00 85.19 118 ILE A O 1
ATOM 984 N N . VAL A 1 119 ? 1.652 2.655 16.035 1.00 83.06 119 VAL A N 1
ATOM 985 C CA . VAL A 1 119 ? 1.613 1.618 17.073 1.00 83.06 119 VAL A CA 1
ATOM 986 C C . VAL A 1 119 ? 2.502 0.422 16.726 1.00 83.06 119 VAL A C 1
ATOM 988 O O . VAL A 1 119 ? 3.185 -0.101 17.603 1.00 83.06 119 VAL A O 1
ATOM 991 N N . LEU A 1 120 ? 2.516 -0.025 15.468 1.00 84.50 120 LEU A N 1
ATOM 992 C CA . LEU A 1 120 ? 3.256 -1.219 15.046 1.00 84.50 120 LEU A CA 1
ATOM 993 C C . LEU A 1 120 ? 4.728 -0.940 14.722 1.00 84.50 120 LEU A C 1
ATOM 995 O O . LEU A 1 120 ? 5.555 -1.847 14.793 1.00 84.50 120 LEU A O 1
ATOM 999 N N . LYS A 1 121 ? 5.089 0.305 14.402 1.00 86.00 121 LYS A N 1
ATOM 1000 C CA . LYS A 1 121 ? 6.445 0.693 13.986 1.00 86.00 121 LYS A CA 1
ATOM 1001 C C . LYS A 1 121 ? 7.567 0.293 14.955 1.00 86.00 121 LYS A C 1
ATOM 1003 O O . LYS A 1 121 ? 8.631 -0.086 14.461 1.00 86.00 121 LYS A O 1
ATOM 1008 N N . PRO A 1 122 ? 7.395 0.338 16.291 1.00 86.25 122 PRO A N 1
ATOM 1009 C CA . PRO A 1 122 ? 8.402 -0.175 17.218 1.00 86.25 122 PRO A CA 1
ATOM 1010 C C . PRO A 1 122 ? 8.657 -1.678 17.050 1.00 86.25 122 PRO A C 1
ATOM 1012 O O . PRO A 1 122 ? 9.811 -2.090 17.092 1.00 86.25 122 PRO A O 1
ATOM 1015 N N . LEU A 1 123 ? 7.617 -2.477 16.780 1.00 85.56 123 LEU A N 1
ATOM 1016 C CA . LEU A 1 123 ? 7.738 -3.929 16.594 1.00 85.56 123 LEU A CA 1
ATOM 1017 C C . LEU A 1 123 ? 8.562 -4.281 15.354 1.00 85.56 123 LEU A C 1
ATOM 1019 O O . LEU A 1 123 ? 9.296 -5.264 15.364 1.00 85.56 123 LEU A O 1
ATOM 1023 N N . CYS A 1 124 ? 8.493 -3.461 14.301 1.00 87.50 124 CYS A N 1
ATOM 1024 C CA . CYS A 1 124 ? 9.286 -3.674 13.092 1.00 87.50 124 CYS A CA 1
ATOM 1025 C C . CYS A 1 124 ? 10.794 -3.713 13.379 1.00 87.50 124 CYS A C 1
ATOM 1027 O O . CYS A 1 124 ? 11.510 -4.420 12.682 1.00 87.50 124 CYS A O 1
ATOM 1029 N N . ARG A 1 125 ? 11.275 -2.995 14.406 1.00 86.19 125 ARG A N 1
ATOM 1030 C CA . ARG A 1 125 ? 12.702 -2.961 14.772 1.00 86.19 125 ARG A CA 1
ATOM 1031 C C . ARG A 1 125 ? 13.191 -4.229 15.466 1.00 86.19 125 ARG A C 1
ATOM 1033 O O . ARG A 1 125 ? 14.393 -4.462 15.486 1.00 86.19 125 ARG A O 1
ATOM 1040 N N . GLU A 1 126 ? 12.282 -5.042 15.994 1.00 85.62 126 GLU A N 1
ATOM 1041 C CA . GLU A 1 126 ? 12.621 -6.331 16.606 1.00 85.62 126 GLU A CA 1
ATOM 1042 C C . GLU A 1 126 ? 12.863 -7.417 15.546 1.00 85.62 126 GLU A C 1
ATOM 1044 O O . GLU A 1 126 ? 13.419 -8.473 15.847 1.00 85.62 126 GLU A O 1
ATOM 1049 N N . VAL A 1 127 ? 12.456 -7.173 14.293 1.00 90.19 127 VAL A N 1
ATOM 1050 C CA . VAL A 1 127 ? 12.629 -8.121 13.192 1.00 90.19 127 VAL A CA 1
ATOM 1051 C C . VAL A 1 127 ? 14.109 -8.159 12.781 1.00 90.19 127 VAL A C 1
ATOM 1053 O O . VAL A 1 127 ? 14.632 -7.135 12.345 1.00 90.19 127 VAL A O 1
ATOM 1056 N N . PRO A 1 128 ? 14.791 -9.322 12.810 1.00 89.44 128 PRO A N 1
ATOM 1057 C CA . PRO A 1 128 ? 16.221 -9.408 12.493 1.00 89.44 128 PRO A CA 1
ATOM 1058 C C . PRO A 1 128 ? 16.599 -8.933 11.086 1.00 89.44 128 PRO A C 1
ATOM 1060 O O . PRO A 1 128 ? 17.726 -8.514 10.857 1.00 89.44 128 PRO A O 1
ATOM 1063 N N . SER A 1 129 ? 15.667 -9.016 10.134 1.00 91.50 129 SER A N 1
ATOM 1064 C CA . SER A 1 129 ? 15.848 -8.556 8.754 1.00 91.50 129 SER A CA 1
ATOM 1065 C C . SER A 1 129 ? 15.411 -7.105 8.531 1.00 91.50 129 SER A C 1
ATOM 1067 O O . SER A 1 129 ? 15.286 -6.684 7.381 1.00 91.50 129 SER A O 1
ATOM 1069 N N . PHE A 1 130 ? 15.091 -6.357 9.590 1.00 92.00 130 PHE A N 1
ATOM 1070 C CA . PHE A 1 130 ? 14.718 -4.954 9.475 1.00 92.00 130 PHE A CA 1
ATOM 1071 C C . PHE A 1 130 ? 15.905 -4.130 8.976 1.00 92.00 130 PHE A C 1
ATOM 1073 O O . PHE A 1 130 ? 16.991 -4.170 9.545 1.00 92.00 130 PHE A O 1
ATOM 1080 N N . ILE A 1 131 ? 15.669 -3.359 7.919 1.00 93.06 131 ILE A N 1
ATOM 1081 C CA . ILE A 1 131 ? 16.623 -2.413 7.349 1.00 93.06 131 ILE A CA 1
ATOM 1082 C C . ILE A 1 131 ? 15.911 -1.063 7.283 1.00 93.06 131 ILE A C 1
ATOM 1084 O O . ILE A 1 131 ? 14.819 -0.967 6.718 1.00 93.06 131 ILE A O 1
ATOM 1088 N N . ARG A 1 132 ? 16.505 -0.021 7.868 1.00 90.19 132 ARG A N 1
ATOM 1089 C CA . ARG A 1 132 ? 15.904 1.315 7.966 1.00 90.19 132 ARG A CA 1
ATOM 1090 C C . ARG A 1 132 ? 15.901 2.050 6.632 1.00 90.19 132 ARG A C 1
ATOM 1092 O O . ARG A 1 132 ? 14.911 2.702 6.311 1.00 90.19 132 ARG A O 1
ATOM 1099 N N . ASP A 1 133 ? 17.019 2.008 5.914 1.00 92.69 133 ASP A N 1
ATOM 1100 C CA . ASP A 1 133 ? 17.241 2.775 4.688 1.00 92.69 133 ASP A CA 1
ATOM 1101 C C . ASP A 1 133 ? 18.290 2.128 3.764 1.00 92.69 133 ASP A C 1
ATOM 1103 O O . ASP A 1 133 ? 18.895 1.099 4.074 1.00 92.69 133 ASP A O 1
ATOM 1107 N N . ASP A 1 134 ? 18.468 2.727 2.587 1.00 94.50 134 ASP A N 1
ATOM 1108 C CA . ASP A 1 134 ? 19.412 2.300 1.554 1.00 94.50 134 ASP A CA 1
ATOM 1109 C C . ASP A 1 134 ? 20.873 2.379 2.018 1.00 94.50 134 ASP A C 1
ATOM 1111 O O . ASP A 1 134 ? 21.671 1.495 1.708 1.00 94.50 134 ASP A O 1
ATOM 1115 N N . LEU A 1 135 ? 21.228 3.389 2.813 1.00 95.06 135 LEU A N 1
ATOM 1116 C CA . LEU A 1 135 ? 22.564 3.514 3.394 1.00 95.06 135 LEU A CA 1
ATOM 1117 C C . LEU A 1 135 ? 22.857 2.382 4.382 1.00 95.06 135 LEU A C 1
ATOM 1119 O O . LEU A 1 135 ? 23.946 1.807 4.359 1.00 95.06 135 LEU A O 1
ATOM 1123 N N . GLU A 1 136 ? 21.904 2.037 5.244 1.00 93.75 136 GLU A N 1
ATOM 1124 C CA . GLU A 1 136 ? 22.022 0.895 6.142 1.00 93.75 136 GLU A CA 1
ATOM 1125 C C . GLU A 1 136 ? 22.138 -0.411 5.356 1.00 93.75 136 GLU A C 1
ATOM 1127 O O . GLU A 1 136 ? 23.024 -1.207 5.665 1.00 93.75 136 GLU A O 1
ATOM 1132 N N . PHE A 1 137 ? 21.341 -0.606 4.301 1.00 93.88 137 PHE A N 1
ATOM 1133 C CA . PHE A 1 137 ? 21.480 -1.767 3.418 1.00 93.88 137 PHE A CA 1
ATOM 1134 C C . PHE A 1 137 ? 22.897 -1.886 2.840 1.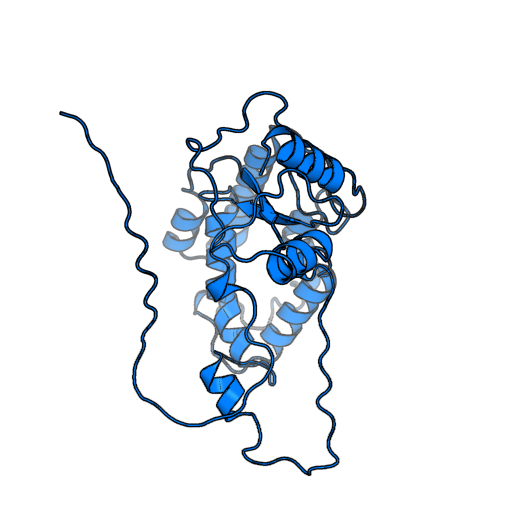00 93.88 137 PHE A C 1
ATOM 1136 O O . PHE A 1 137 ? 23.516 -2.944 2.937 1.00 93.88 137 PHE A O 1
ATOM 1143 N N . LEU A 1 138 ? 23.448 -0.795 2.295 1.00 92.50 138 LEU A N 1
ATOM 1144 C CA . LEU A 1 138 ? 24.807 -0.781 1.743 1.00 92.50 138 LEU A CA 1
ATOM 1145 C C . LEU A 1 138 ? 25.868 -1.107 2.800 1.00 92.50 138 LEU A C 1
ATOM 1147 O O . LEU A 1 138 ? 26.854 -1.770 2.488 1.00 92.50 138 LEU A O 1
ATOM 1151 N N . ASN A 1 139 ? 25.661 -0.686 4.049 1.00 93.00 139 ASN A N 1
ATOM 1152 C CA . ASN A 1 139 ? 26.556 -1.017 5.158 1.00 93.00 139 ASN A CA 1
ATOM 1153 C C . ASN A 1 139 ? 26.472 -2.492 5.588 1.00 93.00 139 ASN A C 1
ATOM 1155 O O . ASN A 1 139 ? 27.436 -3.001 6.159 1.00 93.00 139 ASN A O 1
ATOM 1159 N N . HIS A 1 140 ? 25.356 -3.175 5.316 1.00 91.12 140 HIS A N 1
ATOM 1160 C CA . HIS A 1 140 ? 25.208 -4.616 5.546 1.00 91.12 140 HIS A CA 1
ATOM 1161 C C . HIS A 1 140 ? 25.867 -5.462 4.450 1.00 91.12 140 HIS A C 1
ATOM 1163 O O . HIS A 1 140 ? 26.163 -6.637 4.677 1.00 91.12 140 HIS A O 1
ATOM 1169 N N . LEU A 1 141 ? 26.115 -4.889 3.268 1.00 91.12 141 LEU A N 1
ATOM 1170 C CA . LEU A 1 141 ? 26.802 -5.600 2.198 1.00 91.12 141 LEU A CA 1
ATOM 1171 C C . LEU A 1 141 ? 28.298 -5.755 2.516 1.00 91.12 141 LEU A C 1
ATOM 1173 O O . LEU A 1 141 ? 28.946 -4.827 3.011 1.00 91.12 141 LEU A O 1
ATOM 1177 N N . PRO A 1 142 ? 28.897 -6.917 2.204 1.00 91.31 142 PRO A N 1
ATOM 1178 C CA . PRO A 1 142 ? 30.328 -7.098 2.368 1.00 91.31 142 PRO A CA 1
ATOM 1179 C C . PRO A 1 142 ? 31.089 -6.154 1.426 1.00 91.31 142 PRO A C 1
ATOM 1181 O O . PRO A 1 142 ? 30.741 -5.999 0.258 1.00 91.31 142 PRO A O 1
ATOM 1184 N N . ARG A 1 143 ? 32.187 -5.558 1.913 1.00 90.62 143 ARG A N 1
ATOM 1185 C CA . ARG A 1 143 ? 33.048 -4.673 1.097 1.00 90.62 143 ARG A CA 1
ATOM 1186 C C . ARG A 1 143 ? 33.683 -5.386 -0.099 1.00 90.62 143 ARG A C 1
ATOM 1188 O O . ARG A 1 143 ? 34.073 -4.739 -1.065 1.00 90.62 143 ARG A O 1
ATOM 1195 N N . THR A 1 144 ? 33.831 -6.701 0.003 1.00 92.31 144 THR A N 1
ATOM 1196 C CA . THR A 1 144 ? 34.445 -7.567 -1.002 1.00 92.31 144 THR A CA 1
ATOM 1197 C C . THR A 1 144 ? 33.705 -8.894 -1.034 1.00 92.31 144 THR A C 1
ATOM 1199 O O . THR A 1 144 ? 33.392 -9.446 0.021 1.00 92.31 144 THR A O 1
ATOM 1202 N N . VAL A 1 145 ? 33.495 -9.432 -2.229 1.00 93.12 145 VAL A N 1
ATOM 1203 C CA . VAL A 1 145 ? 32.944 -10.773 -2.460 1.00 93.12 145 VAL A CA 1
ATOM 1204 C C . VAL A 1 145 ? 33.972 -11.616 -3.213 1.00 93.12 145 VAL A C 1
ATOM 1206 O O . VAL A 1 145 ? 34.876 -11.066 -3.846 1.00 93.12 145 VAL A O 1
ATOM 1209 N N . ASN A 1 146 ? 33.871 -12.942 -3.126 1.00 94.62 146 ASN A N 1
ATOM 1210 C CA . ASN A 1 146 ? 34.692 -13.822 -3.956 1.00 94.62 146 ASN A CA 1
ATOM 1211 C C . ASN A 1 146 ? 34.322 -13.578 -5.439 1.00 94.62 146 ASN A C 1
ATOM 1213 O O . ASN A 1 146 ? 33.129 -13.495 -5.733 1.00 94.62 146 ASN A O 1
ATOM 1217 N N . PRO A 1 147 ? 35.294 -13.457 -6.364 1.00 93.06 147 PRO A N 1
ATOM 1218 C CA . PRO A 1 147 ? 35.022 -13.349 -7.799 1.00 93.06 147 PRO A CA 1
ATOM 1219 C C . PRO A 1 147 ? 34.082 -14.423 -8.367 1.00 93.06 147 PRO A C 1
ATOM 1221 O O . PRO A 1 147 ? 33.353 -14.134 -9.308 1.00 93.06 147 PRO A O 1
ATOM 1224 N N . ASP A 1 148 ? 34.060 -15.619 -7.772 1.00 95.00 148 ASP A N 1
ATOM 1225 C CA . ASP A 1 148 ? 33.196 -16.734 -8.185 1.00 95.00 148 ASP A CA 1
ATOM 1226 C C . ASP A 1 148 ? 31.794 -16.692 -7.538 1.00 95.00 148 ASP A C 1
ATOM 1228 O O . ASP A 1 148 ? 31.020 -17.640 -7.649 1.00 95.00 148 ASP A O 1
ATOM 1232 N N . SER A 1 149 ? 31.462 -15.633 -6.791 1.00 92.69 149 SER A N 1
ATOM 1233 C CA . SER A 1 149 ? 30.145 -15.477 -6.165 1.00 92.69 149 SER A CA 1
ATOM 1234 C C . SER A 1 149 ? 29.105 -14.931 -7.135 1.00 92.69 149 SER A C 1
ATOM 1236 O O . SER A 1 149 ? 29.348 -13.973 -7.867 1.00 92.69 149 SER A O 1
ATOM 1238 N N . GLU A 1 150 ? 27.899 -15.481 -7.052 1.00 93.19 150 GLU A N 1
ATOM 1239 C CA . GLU A 1 150 ? 26.739 -15.004 -7.797 1.00 93.19 150 GLU A CA 1
ATOM 1240 C C . GLU A 1 150 ? 25.821 -14.180 -6.889 1.00 93.19 150 GLU A C 1
ATOM 1242 O O . GLU A 1 150 ? 25.512 -14.571 -5.760 1.00 93.19 150 GLU A O 1
ATOM 1247 N N . LEU A 1 151 ? 25.363 -13.029 -7.387 1.00 90.62 151 LEU A N 1
ATOM 1248 C CA . LEU A 1 151 ? 24.331 -12.240 -6.723 1.00 90.62 151 LEU A CA 1
ATOM 1249 C C . LEU A 1 151 ? 22.957 -12.717 -7.193 1.00 90.62 151 LEU A C 1
ATOM 1251 O O . LEU A 1 151 ? 22.580 -12.509 -8.345 1.00 90.62 151 LEU A O 1
ATOM 1255 N N . ILE A 1 152 ? 22.198 -13.305 -6.275 1.00 93.56 152 ILE A N 1
ATOM 1256 C CA . ILE A 1 152 ? 20.832 -13.758 -6.531 1.00 93.56 152 ILE A CA 1
ATOM 1257 C C . ILE A 1 152 ? 19.859 -12.713 -5.990 1.00 93.56 152 ILE A C 1
ATOM 1259 O O . ILE A 1 152 ? 19.944 -12.315 -4.828 1.00 93.56 152 ILE A O 1
ATOM 1263 N N . THR A 1 153 ? 18.921 -12.277 -6.827 1.00 92.75 153 THR A N 1
ATOM 1264 C CA . THR A 1 153 ? 17.851 -11.352 -6.442 1.00 92.75 153 THR A CA 1
ATOM 1265 C C . THR A 1 153 ? 16.491 -11.978 -6.724 1.00 92.75 153 THR A C 1
ATOM 1267 O O . THR A 1 153 ? 16.302 -12.678 -7.719 1.00 92.75 153 THR A O 1
ATOM 1270 N N . PHE A 1 154 ? 15.536 -11.726 -5.832 1.00 93.00 154 PHE A N 1
ATOM 1271 C CA . PHE A 1 154 ? 14.151 -12.157 -5.980 1.00 93.00 154 PHE A CA 1
ATOM 1272 C C . PHE A 1 154 ? 13.249 -10.929 -5.912 1.00 93.00 154 PHE A C 1
ATOM 1274 O O . PHE A 1 154 ? 13.409 -10.093 -5.025 1.00 93.00 154 PHE A O 1
ATOM 1281 N N . ASP A 1 155 ? 12.306 -10.830 -6.846 1.00 88.88 155 ASP A N 1
ATOM 1282 C CA . ASP A 1 155 ? 11.289 -9.780 -6.872 1.00 88.88 155 ASP A CA 1
ATOM 1283 C C . ASP A 1 155 ? 9.903 -10.424 -6.797 1.00 88.88 155 ASP A C 1
ATOM 1285 O O . ASP A 1 155 ? 9.601 -11.364 -7.539 1.00 88.88 155 ASP A O 1
ATOM 1289 N N . ILE A 1 156 ? 9.066 -9.942 -5.878 1.00 86.69 156 ILE A N 1
ATOM 1290 C CA . ILE A 1 156 ? 7.716 -10.471 -5.680 1.00 86.69 156 ILE A CA 1
ATOM 1291 C C . ILE A 1 156 ? 6.774 -9.787 -6.666 1.00 86.69 156 ILE A C 1
ATOM 1293 O O . ILE A 1 156 ? 6.612 -8.564 -6.674 1.00 86.69 156 ILE A O 1
ATOM 1297 N N . VAL A 1 157 ? 6.075 -10.593 -7.463 1.00 82.62 157 VAL A N 1
ATOM 1298 C CA . VAL A 1 157 ? 5.053 -10.091 -8.381 1.00 82.62 157 VAL A CA 1
ATOM 1299 C C . VAL A 1 157 ? 3.858 -9.570 -7.582 1.00 82.62 157 VAL A C 1
ATOM 1301 O O . VAL A 1 157 ? 3.240 -10.299 -6.808 1.00 82.62 157 VAL A O 1
ATOM 1304 N N . SER A 1 158 ? 3.521 -8.297 -7.800 1.00 78.50 158 SER A N 1
ATOM 1305 C CA . SER A 1 158 ? 2.337 -7.647 -7.225 1.00 78.50 158 SER A CA 1
ATOM 1306 C C . SER A 1 158 ? 2.242 -7.783 -5.697 1.00 78.50 158 SER A C 1
ATOM 1308 O O . SER A 1 158 ? 1.193 -8.123 -5.165 1.00 78.50 158 SER A O 1
ATOM 1310 N N . LEU A 1 159 ? 3.344 -7.501 -4.987 1.00 84.62 159 LEU A N 1
ATOM 1311 C CA . LEU A 1 159 ? 3.463 -7.664 -3.530 1.00 84.62 159 LEU A CA 1
ATOM 1312 C C . LEU A 1 159 ? 2.212 -7.227 -2.751 1.00 84.62 159 LEU A C 1
ATOM 1314 O O . LEU A 1 159 ? 1.634 -8.042 -2.044 1.00 84.62 159 LEU A O 1
ATOM 1318 N N . TYR A 1 160 ? 1.769 -5.976 -2.910 1.00 80.38 160 TYR A N 1
ATOM 1319 C CA . TYR A 1 160 ? 0.676 -5.407 -2.112 1.00 80.38 160 TYR A CA 1
ATOM 1320 C C . TYR A 1 160 ? -0.676 -6.105 -2.293 1.00 80.38 160 TYR A C 1
ATOM 1322 O O . TYR A 1 160 ? -1.447 -6.165 -1.342 1.00 80.38 160 TYR A O 1
ATOM 1330 N N . THR A 1 161 ? -0.968 -6.643 -3.479 1.00 77.69 161 THR A N 1
ATOM 1331 C CA . THR A 1 161 ? -2.235 -7.350 -3.732 1.00 77.69 161 THR A CA 1
ATOM 1332 C C . THR A 1 161 ? -2.185 -8.805 -3.275 1.00 77.69 161 THR A C 1
ATOM 1334 O O . THR A 1 161 ? -3.215 -9.458 -3.214 1.00 77.69 161 THR A O 1
ATOM 1337 N N . ASN A 1 162 ? -1.002 -9.314 -2.923 1.00 80.75 162 ASN A N 1
ATOM 1338 C CA . ASN A 1 162 ? -0.771 -10.720 -2.607 1.00 80.75 162 ASN A CA 1
ATOM 1339 C C . ASN A 1 162 ? -0.387 -10.965 -1.141 1.00 80.75 162 ASN A C 1
ATOM 1341 O O . ASN A 1 162 ? 0.021 -12.075 -0.810 1.00 80.75 162 ASN A O 1
ATOM 1345 N N . ILE A 1 163 ? -0.506 -9.970 -0.252 1.00 80.62 163 ILE A N 1
ATOM 1346 C CA . ILE A 1 163 ? -0.207 -10.142 1.180 1.00 80.62 163 ILE A CA 1
ATOM 1347 C C . ILE A 1 163 ? -1.392 -10.844 1.864 1.00 80.62 163 ILE A C 1
ATOM 1349 O O . ILE A 1 163 ? -2.463 -10.245 1.971 1.00 80.62 163 ILE A O 1
ATOM 1353 N N . PRO A 1 164 ? -1.244 -12.085 2.371 1.00 84.62 164 PRO A N 1
ATOM 1354 C CA . PRO A 1 164 ? -2.343 -12.767 3.046 1.00 84.62 164 PRO A CA 1
ATOM 1355 C C . PRO A 1 164 ? -2.609 -12.127 4.411 1.00 84.62 164 PRO A C 1
ATOM 1357 O O . PRO A 1 164 ? -1.728 -12.091 5.274 1.00 84.62 164 PRO A O 1
ATOM 1360 N N . HIS A 1 165 ? -3.837 -11.652 4.627 1.00 81.69 165 HIS A N 1
ATOM 1361 C CA . HIS A 1 165 ? -4.214 -10.951 5.858 1.00 81.69 165 HIS A CA 1
ATOM 1362 C C . HIS A 1 165 ? -3.978 -11.794 7.122 1.00 81.69 165 HIS A C 1
ATOM 1364 O O . HIS A 1 165 ? -3.433 -11.284 8.100 1.00 81.69 165 HIS A O 1
ATOM 1370 N N . ASP A 1 166 ? -4.306 -13.092 7.091 1.00 86.81 166 ASP A N 1
ATOM 1371 C CA . ASP A 1 166 ? -4.120 -13.989 8.240 1.00 86.81 166 ASP A CA 1
ATOM 1372 C C . ASP A 1 166 ? -2.637 -14.141 8.629 1.00 86.81 166 ASP A C 1
ATOM 1374 O O . ASP A 1 166 ? -2.309 -14.189 9.819 1.00 86.81 166 ASP A O 1
ATOM 1378 N N . LEU A 1 167 ? -1.721 -14.149 7.649 1.00 88.19 167 LEU A N 1
ATOM 1379 C CA . LEU A 1 167 ? -0.279 -14.167 7.924 1.00 88.19 167 LEU A CA 1
ATOM 1380 C C . LEU A 1 167 ? 0.179 -12.853 8.558 1.00 88.19 167 LEU A C 1
ATOM 1382 O O . LEU A 1 167 ? 0.951 -12.881 9.515 1.00 88.19 167 LEU A O 1
ATOM 1386 N N . GLY A 1 168 ? -0.332 -11.715 8.078 1.00 87.25 168 GLY A N 1
ATOM 1387 C CA . GLY A 1 168 ? -0.052 -10.406 8.672 1.00 87.25 168 GLY A CA 1
ATOM 1388 C C . GLY A 1 168 ? -0.489 -10.332 10.137 1.00 87.25 168 GLY A C 1
ATOM 1389 O O . GLY A 1 168 ? 0.295 -9.947 11.003 1.00 87.25 168 GLY A O 1
ATOM 1390 N N . ILE A 1 169 ? -1.708 -10.786 10.440 1.00 85.50 169 ILE A N 1
ATOM 1391 C CA . ILE A 1 169 ? -2.235 -10.839 11.813 1.00 85.50 169 ILE A CA 1
ATOM 1392 C C . ILE A 1 169 ? -1.384 -11.768 12.686 1.00 85.50 169 ILE A C 1
ATOM 1394 O O . ILE A 1 169 ? -1.039 -11.417 13.815 1.00 85.50 169 ILE A O 1
ATOM 1398 N N . THR A 1 170 ? -1.017 -12.941 12.165 1.00 89.75 170 THR A N 1
ATOM 1399 C CA . THR A 1 170 ? -0.177 -13.913 12.879 1.00 89.75 170 THR A CA 1
ATOM 1400 C C . THR A 1 170 ? 1.193 -13.325 13.213 1.00 89.75 170 THR A C 1
ATOM 1402 O O . THR A 1 170 ? 1.653 -13.448 14.348 1.00 89.75 170 THR A O 1
ATOM 1405 N N . ALA A 1 171 ? 1.817 -12.622 12.265 1.00 88.75 171 ALA A N 1
ATOM 1406 C CA . ALA A 1 171 ? 3.097 -11.958 12.479 1.00 88.75 171 ALA A CA 1
ATOM 1407 C C . ALA A 1 171 ? 3.004 -10.876 13.566 1.00 88.75 171 ALA A C 1
ATOM 1409 O O . ALA A 1 171 ? 3.834 -10.849 14.473 1.00 88.75 171 ALA A O 1
ATOM 1410 N N . VAL A 1 172 ? 1.969 -10.028 13.531 1.00 86.56 172 VAL A N 1
ATOM 1411 C CA . VAL A 1 172 ? 1.756 -8.994 14.559 1.00 86.56 172 VAL A CA 1
ATOM 1412 C C . VAL A 1 172 ? 1.582 -9.619 15.944 1.00 86.56 172 VAL A C 1
ATOM 1414 O O . VAL A 1 172 ? 2.203 -9.157 16.900 1.00 86.56 172 VAL A O 1
ATOM 1417 N N . LYS A 1 173 ? 0.793 -10.696 16.063 1.00 86.44 173 LYS A N 1
ATOM 1418 C CA . LYS A 1 173 ? 0.616 -11.425 17.332 1.00 86.44 173 LYS A CA 1
ATOM 1419 C C . LYS A 1 173 ? 1.941 -11.984 17.860 1.00 86.44 173 LYS A C 1
ATOM 1421 O O . LYS A 1 173 ? 2.243 -11.805 19.037 1.00 86.44 173 LYS A O 1
ATOM 1426 N N . TYR A 1 174 ? 2.735 -12.615 16.994 1.00 89.88 174 TYR A N 1
ATOM 1427 C CA . TYR A 1 174 ? 4.037 -13.181 17.354 1.00 89.88 174 TYR A CA 1
ATOM 1428 C C . TYR A 1 174 ? 5.007 -12.113 17.877 1.00 89.88 174 TYR A C 1
ATOM 1430 O O . TYR A 1 174 ? 5.595 -12.275 18.949 1.00 89.88 174 TYR A O 1
ATOM 1438 N N . TRP A 1 175 ? 5.145 -10.999 17.152 1.00 87.00 175 TRP A N 1
ATOM 1439 C CA . TRP A 1 175 ? 6.063 -9.928 17.541 1.00 87.00 175 TRP A CA 1
ATOM 1440 C C . TRP A 1 175 ? 5.582 -9.180 18.776 1.00 87.00 175 TRP A C 1
ATOM 1442 O O . TRP A 1 175 ? 6.401 -8.866 19.627 1.00 87.00 175 TRP A O 1
ATOM 1452 N N . LYS A 1 176 ? 4.271 -8.984 18.950 1.00 83.69 176 LYS A N 1
ATOM 1453 C CA . LYS A 1 176 ? 3.719 -8.433 20.196 1.00 83.69 176 LYS A CA 1
ATOM 1454 C C . LYS A 1 176 ? 4.080 -9.294 21.414 1.00 83.69 176 LYS A C 1
ATOM 1456 O O . LYS A 1 176 ? 4.411 -8.743 22.454 1.00 83.69 176 LYS A O 1
ATOM 1461 N N . ALA A 1 177 ? 4.006 -10.622 21.296 1.00 85.44 177 ALA A N 1
ATOM 1462 C CA . ALA A 1 177 ? 4.300 -11.539 22.401 1.00 85.44 177 ALA A CA 1
ATOM 1463 C C . ALA A 1 177 ? 5.802 -11.653 22.721 1.00 85.44 177 ALA A C 1
ATOM 1465 O O . ALA A 1 177 ? 6.167 -11.973 23.849 1.00 85.44 177 ALA A O 1
ATOM 1466 N N . THR A 1 178 ? 6.658 -11.416 21.726 1.00 83.56 178 THR A N 1
ATOM 1467 C CA . THR A 1 178 ? 8.110 -11.640 21.824 1.00 83.56 178 THR A CA 1
ATOM 1468 C C . THR A 1 178 ? 8.901 -10.345 22.027 1.00 83.56 178 THR A C 1
ATOM 1470 O O . THR A 1 178 ? 10.045 -10.391 22.474 1.00 83.56 178 THR A O 1
ATOM 1473 N N . ALA A 1 179 ? 8.319 -9.191 21.688 1.00 76.81 179 ALA A N 1
ATOM 1474 C CA . ALA A 1 179 ? 8.996 -7.905 21.757 1.00 76.81 179 ALA A CA 1
ATOM 1475 C C . ALA A 1 179 ? 9.435 -7.576 23.185 1.00 76.81 179 ALA A C 1
ATOM 1477 O O . ALA A 1 179 ? 8.663 -7.661 24.140 1.00 76.81 179 ALA A O 1
ATOM 1478 N N . THR A 1 180 ? 10.686 -7.140 23.307 1.00 69.75 180 THR A N 1
ATOM 1479 C CA . THR A 1 180 ? 11.250 -6.659 24.578 1.00 69.75 180 THR A CA 1
ATOM 1480 C C . THR A 1 180 ? 11.043 -5.157 24.779 1.00 69.75 180 THR A C 1
ATOM 1482 O O . THR A 1 180 ? 11.257 -4.628 25.871 1.00 69.75 180 THR A O 1
ATOM 1485 N N . VAL A 1 181 ? 10.601 -4.463 23.728 1.00 67.31 181 VAL A N 1
ATOM 1486 C CA . VAL A 1 181 ? 10.311 -3.029 23.732 1.00 67.31 181 VAL A CA 1
ATOM 1487 C C . VAL A 1 181 ? 9.045 -2.752 24.537 1.00 67.31 181 VAL A C 1
ATOM 1489 O O . VAL A 1 181 ? 7.993 -3.339 24.288 1.00 67.31 181 VAL A O 1
ATOM 1492 N N . SER A 1 182 ? 9.136 -1.801 25.474 1.00 58.81 182 SER A N 1
ATOM 1493 C CA . SER A 1 182 ? 7.959 -1.249 26.147 1.00 58.81 182 SER A CA 1
ATOM 1494 C C . SER A 1 182 ? 7.044 -0.635 25.097 1.00 58.81 182 SER A C 1
ATOM 1496 O O . SER A 1 182 ? 7.362 0.403 24.512 1.00 58.81 182 SER A O 1
ATOM 1498 N N . MET A 1 183 ? 5.898 -1.271 24.873 1.00 60.22 183 MET A N 1
ATOM 1499 C CA . MET A 1 183 ? 4.822 -0.673 24.095 1.00 60.22 183 MET A CA 1
ATOM 1500 C C . MET A 1 183 ? 4.350 0.622 24.782 1.00 60.22 183 MET A C 1
ATOM 1502 O O . MET A 1 183 ? 4.582 0.798 25.987 1.00 60.22 183 MET A O 1
ATOM 1506 N N . PRO A 1 184 ? 3.716 1.551 24.044 1.00 54.75 184 PRO A N 1
ATOM 1507 C CA . PRO A 1 184 ? 3.123 2.744 24.638 1.00 54.75 184 PRO A CA 1
ATOM 1508 C C . PRO A 1 184 ? 2.224 2.376 25.834 1.00 54.75 184 PRO A C 1
ATOM 1510 O O . PRO A 1 184 ? 1.617 1.303 25.812 1.00 54.75 184 PRO A O 1
ATOM 1513 N N . PRO A 1 185 ? 2.096 3.233 26.866 1.00 49.00 185 PRO A N 1
ATOM 1514 C CA . PRO A 1 185 ? 1.337 2.915 28.078 1.00 49.00 185 PRO A CA 1
ATOM 1515 C C . PRO A 1 185 ? -0.129 2.506 27.838 1.00 49.00 185 PRO A C 1
ATOM 1517 O O . PRO A 1 185 ? -0.695 1.769 28.643 1.00 49.00 185 PRO A O 1
ATOM 1520 N N . THR A 1 186 ? -0.721 2.913 26.709 1.00 48.72 186 THR A N 1
ATOM 1521 C CA . THR A 1 186 ? -2.035 2.455 26.213 1.00 48.72 186 THR A CA 1
ATOM 1522 C C . THR A 1 186 ? -2.132 0.946 26.003 1.00 48.72 186 THR A C 1
ATOM 1524 O O . THR A 1 186 ? -3.216 0.386 26.065 1.00 48.72 186 THR A O 1
ATOM 1527 N N . TRP A 1 187 ? -1.004 0.264 25.816 1.00 51.62 187 TRP A N 1
ATOM 1528 C CA . TRP A 1 187 ? -0.922 -1.188 25.648 1.00 51.62 187 TRP A CA 1
ATOM 1529 C C . TRP A 1 187 ? -0.375 -1.905 26.888 1.00 51.62 187 TRP A C 1
ATOM 1531 O O . TRP A 1 187 ? -0.439 -3.131 26.959 1.00 51.62 187 TRP A O 1
ATOM 1541 N N . SER A 1 188 ? 0.182 -1.173 27.860 1.00 43.47 188 SER A N 1
ATOM 1542 C CA . SER A 1 188 ? 0.873 -1.761 29.014 1.00 43.47 188 SER A CA 1
ATOM 1543 C C . SER A 1 188 ? -0.040 -2.069 30.205 1.00 43.47 188 SER A C 1
ATOM 1545 O O . SER A 1 188 ? 0.434 -2.657 31.173 1.00 43.47 188 SER A O 1
ATOM 1547 N N . GLN A 1 189 ? -1.313 -1.652 30.183 1.00 42.31 189 GLN A N 1
ATOM 1548 C CA . GLN A 1 189 ? -2.251 -1.887 31.294 1.00 42.31 189 GLN A CA 1
ATOM 1549 C C . GLN A 1 189 ? -3.084 -3.170 31.170 1.00 42.31 189 GLN A C 1
ATOM 1551 O O . GLN A 1 189 ? -3.759 -3.535 32.127 1.00 42.31 189 GLN A O 1
ATOM 1556 N N . THR A 1 190 ? -2.986 -3.917 30.068 1.00 41.25 190 THR A N 1
ATOM 1557 C CA . THR A 1 190 ? -3.557 -5.271 29.974 1.00 41.25 190 THR A CA 1
ATOM 1558 C C . THR A 1 190 ? -2.578 -6.267 30.603 1.00 41.25 190 THR A C 1
ATOM 1560 O O . THR A 1 190 ? -1.878 -7.018 29.921 1.00 41.25 190 THR A O 1
ATOM 1563 N N . THR A 1 191 ? -2.442 -6.217 31.928 1.00 36.38 191 THR A N 1
ATOM 1564 C CA . THR A 1 191 ? -1.631 -7.165 32.697 1.00 36.38 191 THR A CA 1
ATOM 1565 C C . THR A 1 191 ? -2.250 -8.554 32.609 1.00 36.38 191 THR A C 1
ATOM 1567 O O . THR A 1 191 ? -3.257 -8.804 33.255 1.00 36.38 191 THR A O 1
ATOM 1570 N N . THR A 1 192 ? -1.643 -9.414 31.790 1.00 39.56 192 THR A N 1
ATOM 1571 C CA . THR A 1 192 ? -1.385 -10.862 31.969 1.00 39.56 192 THR A CA 1
ATOM 1572 C C . THR A 1 192 ? -2.497 -11.842 32.393 1.00 39.56 192 THR A C 1
ATOM 1574 O O . THR A 1 192 ? -2.277 -13.038 32.248 1.00 39.56 192 THR A O 1
ATOM 1577 N N . GLU A 1 193 ? -3.683 -11.413 32.818 1.00 38.47 193 GLU A N 1
ATOM 1578 C CA . GLU A 1 193 ? -4.822 -12.277 33.181 1.00 38.47 193 GLU A CA 1
ATOM 1579 C C . GLU A 1 193 ? -6.001 -12.168 32.192 1.00 38.47 193 GLU A C 1
ATOM 1581 O O . GLU A 1 193 ? -6.892 -13.008 32.201 1.00 38.47 193 GLU A O 1
ATOM 1586 N N . GLU A 1 194 ? -5.976 -11.224 31.244 1.00 37.44 194 GLU A N 1
ATOM 1587 C CA . GLU A 1 194 ? -6.991 -11.116 30.175 1.00 37.44 194 GLU A CA 1
ATOM 1588 C C . GLU A 1 194 ? -6.566 -11.796 28.857 1.00 37.44 194 GLU A C 1
ATOM 1590 O O . GLU A 1 194 ? -7.327 -11.847 27.888 1.00 37.44 194 GLU A O 1
ATOM 1595 N N . LEU A 1 195 ? -5.362 -12.384 28.805 1.00 37.44 195 LEU A N 1
ATOM 1596 C CA . LEU A 1 195 ? -4.853 -13.061 27.605 1.00 37.44 195 LEU A CA 1
ATOM 1597 C C . LEU A 1 195 ? -5.414 -14.477 27.382 1.00 37.44 195 LEU A C 1
ATOM 1599 O O . LEU A 1 195 ? -5.309 -14.983 26.268 1.00 37.44 195 LEU A O 1
ATOM 1603 N N . GLU A 1 196 ? -6.100 -15.065 28.367 1.00 34.41 196 GLU A N 1
ATOM 1604 C CA . GLU A 1 196 ? -6.975 -16.232 28.147 1.00 34.41 196 GLU A CA 1
ATOM 1605 C C . GLU A 1 196 ? -8.355 -15.842 27.577 1.00 34.41 196 GLU A C 1
ATOM 1607 O O . GLU A 1 196 ? -9.074 -16.697 27.068 1.00 34.41 196 GLU A O 1
ATOM 1612 N N . TYR A 1 197 ? -8.704 -14.548 27.569 1.00 34.41 197 TYR A N 1
ATOM 1613 C CA . TYR A 1 197 ? -9.933 -14.026 26.952 1.00 34.41 197 TYR A CA 1
ATOM 1614 C C . TYR A 1 197 ? -9.687 -13.405 25.560 1.00 34.41 197 TYR A C 1
ATOM 1616 O O . TYR A 1 197 ? -10.598 -13.283 24.741 1.00 34.41 197 TYR A O 1
ATOM 1624 N N . PHE A 1 198 ? -8.427 -13.091 25.235 1.00 32.91 198 PHE A N 1
ATOM 1625 C CA . PHE A 1 198 ? -8.000 -12.528 23.943 1.00 32.91 198 PHE A CA 1
ATOM 1626 C C . PHE A 1 198 ? -8.084 -13.501 22.754 1.00 32.91 198 PHE A C 1
ATOM 1628 O O . PHE A 1 198 ? -7.884 -13.085 21.608 1.00 32.91 198 PHE A O 1
ATOM 1635 N N . ASP A 1 199 ? -8.401 -14.774 23.006 1.00 34.03 199 ASP A N 1
ATOM 1636 C CA . ASP A 1 199 ? -8.694 -15.766 21.966 1.00 34.03 199 ASP A CA 1
ATOM 1637 C C . ASP A 1 199 ? -10.149 -15.662 21.455 1.00 34.03 199 ASP A C 1
ATOM 1639 O O . ASP A 1 199 ? -10.472 -16.186 20.391 1.00 34.03 199 ASP A O 1
ATOM 1643 N N . GLN A 1 200 ? -11.022 -14.920 22.159 1.00 38.50 200 GLN A N 1
ATOM 1644 C CA . GLN A 1 200 ? -12.435 -14.752 21.787 1.00 38.50 200 GLN A CA 1
ATOM 1645 C C . GLN A 1 200 ? -12.769 -13.434 21.067 1.00 38.50 200 GLN A C 1
ATOM 1647 O O . GLN A 1 200 ? -13.775 -13.404 20.365 1.00 38.50 200 GLN A O 1
ATOM 1652 N N . ASP A 1 201 ? -11.943 -12.378 21.158 1.00 37.72 201 ASP A N 1
ATOM 1653 C CA . ASP A 1 201 ? -12.329 -11.023 20.691 1.00 37.72 201 ASP A CA 1
ATOM 1654 C C . ASP A 1 201 ? -11.413 -10.358 19.634 1.00 37.72 201 ASP A C 1
ATOM 1656 O O . ASP A 1 201 ? -11.695 -9.262 19.144 1.00 37.72 201 ASP A O 1
ATOM 1660 N N . MET A 1 202 ? -10.394 -11.073 19.141 1.00 38.00 202 MET A N 1
ATOM 1661 C CA . MET A 1 202 ? -9.807 -10.790 17.820 1.00 38.00 202 MET A CA 1
ATOM 1662 C C . MET A 1 202 ? -10.718 -11.090 16.603 1.00 38.00 202 MET A C 1
ATOM 1664 O O . MET A 1 202 ? -10.285 -10.758 15.504 1.00 38.00 202 MET A O 1
ATOM 1668 N N . PRO A 1 203 ? -11.941 -11.660 16.692 1.00 39.59 203 PRO A N 1
ATOM 1669 C CA . PRO A 1 203 ? -12.858 -11.696 15.568 1.00 39.59 203 PRO A CA 1
ATOM 1670 C C . PRO A 1 203 ? -13.309 -10.312 15.136 1.00 39.59 203 PRO A C 1
ATOM 1672 O O . PRO A 1 203 ? -13.336 -10.128 13.948 1.00 39.59 203 PRO A O 1
ATOM 1675 N N . ASP A 1 204 ? -13.557 -9.314 15.991 1.00 39.88 204 ASP A N 1
ATOM 1676 C CA . ASP A 1 204 ? -14.173 -8.047 15.529 1.00 39.88 204 ASP A CA 1
ATOM 1677 C C . ASP A 1 204 ? -13.246 -7.180 14.655 1.00 39.88 204 ASP A C 1
ATOM 1679 O O . ASP A 1 204 ? -13.690 -6.562 13.688 1.00 39.88 204 ASP A O 1
ATOM 1683 N N . PHE A 1 205 ? -11.942 -7.141 14.951 1.00 39.19 205 PHE A N 1
ATOM 1684 C CA . PHE A 1 205 ? -10.955 -6.477 14.086 1.00 39.19 205 PHE A CA 1
ATOM 1685 C C . PHE A 1 205 ? -10.676 -7.313 12.835 1.00 39.19 205 PHE A C 1
ATOM 1687 O O . PHE A 1 205 ? -10.554 -6.790 11.730 1.00 39.19 205 PHE A O 1
ATOM 1694 N N . VAL A 1 206 ? -10.632 -8.635 12.993 1.00 38.41 206 VAL A N 1
ATOM 1695 C CA . VAL A 1 206 ? -10.471 -9.568 11.882 1.00 38.41 206 VAL A CA 1
ATOM 1696 C C . VAL A 1 206 ? -11.747 -9.671 11.039 1.00 38.41 206 VAL A C 1
ATOM 1698 O O . VAL A 1 206 ? -11.643 -9.988 9.874 1.00 38.41 206 VAL A O 1
ATOM 1701 N N . GLU A 1 207 ? -12.922 -9.323 11.553 1.00 38.62 207 GLU A N 1
ATOM 1702 C CA . GLU A 1 207 ? -14.241 -9.231 10.917 1.00 38.62 207 GLU A CA 1
ATOM 1703 C C . GLU A 1 207 ? -14.434 -7.837 10.332 1.00 38.62 207 GLU A C 1
ATOM 1705 O O . GLU A 1 207 ? -15.032 -7.705 9.279 1.00 38.62 207 GLU A O 1
ATOM 1710 N N . LEU A 1 208 ? -13.802 -6.794 10.870 1.00 40.34 208 LEU A N 1
ATOM 1711 C CA . LEU A 1 208 ? -13.575 -5.561 10.115 1.00 40.34 208 LEU A CA 1
ATOM 1712 C C . LEU A 1 208 ? -12.708 -5.837 8.870 1.00 40.34 208 LEU A C 1
ATOM 1714 O O . LEU A 1 208 ? -12.982 -5.301 7.799 1.00 40.34 208 LEU A O 1
ATOM 1718 N N . LEU A 1 209 ? -11.701 -6.710 9.000 1.00 34.88 209 LEU A N 1
ATOM 1719 C CA . LEU A 1 209 ? -10.849 -7.170 7.895 1.00 34.88 209 LEU A CA 1
ATOM 1720 C C . LEU A 1 209 ? -11.494 -8.277 7.020 1.00 34.88 209 LEU A C 1
ATOM 1722 O O . LEU A 1 209 ? -11.103 -8.407 5.863 1.00 34.88 209 LEU A O 1
ATOM 1726 N N . ARG A 1 210 ? -12.466 -9.056 7.532 1.00 35.38 210 ARG A N 1
ATOM 1727 C CA . ARG A 1 210 ? -13.150 -10.195 6.861 1.00 35.38 210 ARG A CA 1
ATOM 1728 C C . ARG A 1 210 ? -14.597 -9.904 6.434 1.00 35.38 210 ARG A C 1
ATOM 1730 O O . ARG A 1 210 ? -15.157 -10.701 5.685 1.00 35.38 210 ARG A O 1
ATOM 1737 N N . SER A 1 211 ? -15.229 -8.823 6.897 1.00 30.31 211 SER A N 1
ATOM 1738 C CA . SER A 1 211 ? -16.583 -8.429 6.475 1.00 30.31 211 SER A CA 1
ATOM 1739 C C . SER A 1 211 ? -16.579 -8.202 4.962 1.00 30.31 211 SER A C 1
ATOM 1741 O O . SER A 1 211 ? -15.556 -7.811 4.404 1.00 30.31 211 SER A O 1
ATOM 1743 N N . PRO A 1 212 ? -17.669 -8.571 4.275 1.00 34.44 212 PRO A N 1
ATOM 1744 C CA . PRO A 1 212 ? -17.639 -9.375 3.059 1.00 34.44 212 PRO A CA 1
ATOM 1745 C C . PRO A 1 212 ? -16.943 -8.659 1.903 1.00 34.44 212 PRO A C 1
ATOM 1747 O O . PRO A 1 212 ? -17.580 -7.968 1.118 1.00 34.44 212 PRO A O 1
ATOM 1750 N N . THR A 1 213 ? -15.636 -8.878 1.817 1.00 32.84 213 THR A N 1
ATOM 1751 C CA . THR A 1 213 ? -14.784 -8.722 0.637 1.00 32.84 213 THR A CA 1
ATOM 1752 C C . THR A 1 213 ? -13.733 -9.827 0.731 1.00 32.84 213 THR A C 1
ATOM 1754 O O . THR A 1 213 ? -12.569 -9.602 1.066 1.00 32.84 213 THR A O 1
ATOM 1757 N N . THR A 1 214 ? -14.182 -11.077 0.614 1.00 28.91 214 THR A N 1
ATOM 1758 C CA . THR A 1 214 ? -13.311 -12.254 0.598 1.00 28.91 214 THR A CA 1
ATOM 1759 C C . THR A 1 214 ? -12.545 -12.299 -0.715 1.00 28.91 214 THR A C 1
ATOM 1761 O O . THR A 1 214 ? -13.062 -12.765 -1.724 1.00 28.91 214 THR A O 1
ATOM 1764 N N . SER A 1 215 ? -11.322 -11.792 -0.678 1.00 28.23 215 SER A N 1
ATOM 1765 C CA . SER A 1 215 ? -10.132 -12.130 -1.471 1.00 28.23 215 SER A CA 1
ATOM 1766 C C . SER A 1 215 ? -9.229 -10.903 -1.428 1.00 28.23 215 SER A C 1
ATOM 1768 O O . SER A 1 215 ? -9.682 -9.795 -1.145 1.00 28.23 215 SER A O 1
ATOM 1770 N N . SER A 1 216 ? -7.930 -11.096 -1.600 1.00 32.31 216 SER A N 1
ATOM 1771 C CA . SER A 1 216 ? -6.931 -10.033 -1.588 1.00 32.31 216 SER A CA 1
ATOM 1772 C C . SER A 1 216 ? -7.158 -9.072 -2.764 1.00 32.31 216 SER A C 1
ATOM 1774 O O . SER A 1 216 ? -6.493 -9.155 -3.788 1.00 32.31 216 SER A O 1
ATOM 1776 N N . SER A 1 217 ? -8.136 -8.175 -2.624 1.00 28.81 217 SER A N 1
ATOM 1777 C CA . SER A 1 217 ? -8.599 -7.289 -3.682 1.00 28.81 217 SER A CA 1
ATOM 1778 C C . SER A 1 217 ? -8.334 -5.827 -3.316 1.00 28.81 217 SER A C 1
ATOM 1780 O O . SER A 1 217 ? -8.704 -5.322 -2.249 1.00 28.81 217 SER A O 1
ATOM 1782 N N . THR A 1 218 ? -7.619 -5.127 -4.194 1.00 33.72 218 THR A N 1
ATOM 1783 C CA . THR A 1 218 ? -7.368 -3.691 -4.075 1.00 33.72 218 THR A CA 1
ATOM 1784 C C . THR A 1 218 ? -8.592 -2.948 -4.592 1.00 33.72 218 THR A C 1
ATOM 1786 O O . THR A 1 218 ? -8.712 -2.644 -5.766 1.00 33.72 218 THR A O 1
ATOM 1789 N N . ARG A 1 219 ? -9.527 -2.669 -3.690 1.00 39.41 219 ARG A N 1
ATOM 1790 C CA . ARG A 1 219 ? -10.874 -2.153 -3.967 1.00 39.41 219 ARG A CA 1
ATOM 1791 C C . ARG A 1 219 ? -10.885 -0.821 -4.710 1.00 39.41 219 ARG A C 1
ATOM 1793 O O . ARG A 1 219 ? -10.387 0.188 -4.208 1.00 39.41 219 ARG A O 1
ATOM 1800 N N . LEU A 1 220 ? -11.506 -0.816 -5.887 1.00 33.41 220 LEU A N 1
ATOM 1801 C CA . LEU A 1 220 ? -11.605 0.346 -6.761 1.00 33.41 220 LEU A CA 1
ATOM 1802 C C . LEU A 1 220 ? -12.950 0.408 -7.453 1.00 33.41 220 LEU A C 1
ATOM 1804 O O . LEU A 1 220 ? -13.605 -0.594 -7.718 1.00 33.41 220 LEU A O 1
ATOM 1808 N N . ARG A 1 221 ? -13.355 1.633 -7.751 1.00 39.69 221 ARG A N 1
ATOM 1809 C CA . ARG A 1 221 ? -14.656 1.947 -8.306 1.00 39.69 221 ARG A CA 1
ATOM 1810 C C . ARG A 1 221 ? -14.513 2.546 -9.694 1.00 39.69 221 ARG A C 1
ATOM 1812 O O . ARG A 1 221 ? -13.782 3.514 -9.884 1.00 39.69 221 ARG A O 1
ATOM 1819 N N . GLN A 1 222 ? -15.307 2.042 -10.631 1.00 31.55 222 GLN A N 1
ATOM 1820 C CA . GLN A 1 222 ? -15.579 2.723 -11.891 1.00 31.55 222 GLN A CA 1
ATOM 1821 C C . GLN A 1 222 ? -16.547 3.892 -11.653 1.00 31.55 222 GLN A C 1
ATOM 1823 O O . GLN A 1 222 ? -17.695 3.702 -11.249 1.00 31.55 222 GLN A O 1
ATOM 1828 N N . ARG A 1 223 ? -16.096 5.121 -11.928 1.00 29.92 223 ARG A N 1
ATOM 1829 C CA . ARG A 1 223 ? -16.993 6.209 -12.336 1.00 29.92 223 ARG A CA 1
ATOM 1830 C C . ARG A 1 223 ? -16.982 6.236 -13.859 1.00 29.92 223 ARG A C 1
ATOM 1832 O O . ARG A 1 223 ? -15.979 6.624 -14.448 1.00 29.92 223 ARG A O 1
ATOM 1839 N N . GLU A 1 224 ? -18.087 5.865 -14.495 1.00 33.88 224 GLU A N 1
ATOM 1840 C CA . GLU A 1 224 ? -18.224 5.996 -15.952 1.00 33.88 224 GLU A CA 1
ATOM 1841 C C . GLU A 1 224 ? -18.333 7.449 -16.440 1.00 33.88 224 GLU A C 1
ATOM 1843 O O . GLU A 1 224 ? -18.347 7.663 -17.648 1.00 33.88 224 GLU A O 1
ATOM 1848 N N . THR A 1 225 ? -18.349 8.462 -15.563 1.00 29.58 225 THR A N 1
ATOM 1849 C CA . THR A 1 225 ? -18.589 9.843 -16.022 1.00 29.58 225 THR A CA 1
ATOM 1850 C C . THR A 1 225 ? -17.681 10.946 -15.496 1.00 29.58 225 THR A C 1
ATOM 1852 O O . THR A 1 225 ? -17.716 12.004 -16.095 1.00 29.58 225 THR A O 1
ATOM 1855 N N . ASP A 1 226 ? -16.815 10.752 -14.497 1.00 28.33 226 ASP A N 1
ATOM 1856 C CA . ASP A 1 226 ? -15.944 11.849 -14.028 1.00 28.33 226 ASP A CA 1
ATOM 1857 C C . ASP A 1 226 ? -14.617 11.330 -13.457 1.00 28.33 226 ASP A C 1
ATOM 1859 O O . ASP A 1 226 ? -14.369 11.373 -12.250 1.00 28.33 226 ASP A O 1
ATOM 1863 N N . LEU A 1 227 ? -13.739 10.836 -14.333 1.00 32.34 227 LEU A N 1
ATOM 1864 C CA . LEU A 1 227 ? -12.302 10.953 -14.085 1.00 32.34 227 LEU A CA 1
ATOM 1865 C C . LEU A 1 227 ? -11.983 12.449 -14.218 1.00 32.34 227 LEU A C 1
ATOM 1867 O O . LEU A 1 227 ? -11.946 12.977 -15.328 1.00 32.34 227 LEU A O 1
ATOM 1871 N N . GLN A 1 228 ? -11.834 13.155 -13.098 1.00 30.09 228 GLN A N 1
ATOM 1872 C CA . GLN A 1 228 ? -11.309 14.519 -13.113 1.00 30.09 228 GLN A CA 1
ATOM 1873 C C . GLN A 1 228 ? -9.817 14.430 -13.431 1.00 30.09 228 GLN A C 1
ATOM 1875 O O . GLN A 1 228 ? -8.993 14.131 -12.571 1.00 30.09 228 GLN A O 1
ATOM 1880 N N . PHE A 1 229 ? -9.490 14.601 -14.709 1.00 35.38 229 PHE A N 1
ATOM 1881 C CA . PHE A 1 229 ? -8.117 14.687 -15.178 1.00 35.38 229 PHE A CA 1
ATOM 1882 C C . PHE A 1 229 ? -7.589 16.088 -14.871 1.00 35.38 229 PHE A C 1
ATOM 1884 O O . PHE A 1 229 ? -8.244 17.081 -15.194 1.00 35.38 229 PHE A O 1
ATOM 1891 N N . LEU A 1 230 ? -6.405 16.163 -14.262 1.00 28.83 230 LEU A N 1
ATOM 1892 C CA . LEU A 1 230 ? -5.629 17.401 -14.241 1.00 28.83 230 LEU A CA 1
ATOM 1893 C C . LEU A 1 230 ? -5.342 17.839 -15.693 1.00 28.83 230 LEU A C 1
ATOM 1895 O O . LEU A 1 230 ? -5.241 16.967 -16.566 1.00 28.83 230 LEU A O 1
ATOM 1899 N N . PRO A 1 231 ? -5.253 19.155 -15.973 1.00 25.91 231 PRO A N 1
ATOM 1900 C CA . PRO A 1 231 ? -5.037 19.664 -17.321 1.00 25.91 231 PRO A CA 1
ATOM 1901 C C . PRO A 1 231 ? -3.816 19.022 -17.976 1.00 25.91 231 PRO A C 1
ATOM 1903 O O . PRO A 1 231 ? -2.790 18.781 -17.348 1.00 25.91 231 PRO A O 1
ATOM 1906 N N . SER A 1 232 ? -3.995 18.70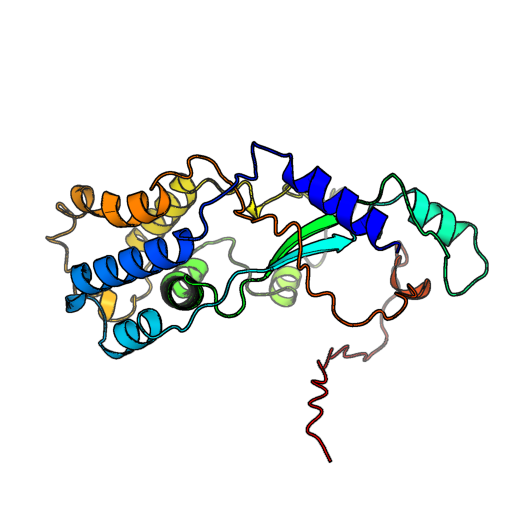4 -19.249 1.00 37.44 232 SER A N 1
ATOM 1907 C CA . SER A 1 232 ? -3.063 18.010 -20.119 1.00 37.44 232 SER A CA 1
ATOM 1908 C C . SER A 1 232 ? -1.781 18.802 -20.348 1.00 37.44 232 SER A C 1
ATOM 1910 O O . SER A 1 232 ? -1.784 19.725 -21.161 1.00 37.44 232 SER A O 1
ATOM 1912 N N . ASP A 1 233 ? -0.688 18.345 -19.750 1.00 26.73 233 ASP A N 1
ATOM 1913 C CA . ASP A 1 233 ? 0.646 18.607 -20.273 1.00 26.73 233 ASP A CA 1
ATOM 1914 C C . ASP A 1 233 ? 1.151 17.347 -20.983 1.00 26.73 233 ASP A C 1
ATOM 1916 O O . ASP A 1 233 ? 1.082 16.227 -20.465 1.00 26.73 233 ASP A O 1
ATOM 1920 N N . LEU A 1 234 ? 1.604 17.526 -22.226 1.00 30.08 234 LEU A N 1
ATOM 1921 C CA . LEU A 1 234 ? 2.301 16.507 -23.004 1.00 30.08 234 LEU A CA 1
ATOM 1922 C C . LEU A 1 234 ? 3.447 15.941 -22.158 1.00 30.08 234 LEU A C 1
ATOM 1924 O O . LEU A 1 234 ? 4.400 16.645 -21.835 1.00 30.08 234 LEU A O 1
ATOM 1928 N N . VAL A 1 235 ? 3.361 14.658 -21.803 1.00 36.00 235 VAL A N 1
ATOM 1929 C CA . VAL A 1 235 ? 4.467 13.957 -21.143 1.00 36.00 235 VAL A CA 1
ATOM 1930 C C . VAL A 1 235 ? 5.539 13.676 -22.195 1.00 36.00 235 VAL A C 1
ATOM 1932 O O . VAL A 1 235 ? 5.542 12.619 -22.826 1.00 36.00 235 VAL A O 1
ATOM 1935 N N . SER A 1 236 ? 6.419 14.652 -22.406 1.00 34.00 236 SER A N 1
ATOM 1936 C CA . SER A 1 236 ? 7.698 14.476 -23.091 1.00 34.00 236 SER A CA 1
ATOM 1937 C C . SER A 1 236 ? 8.615 13.682 -22.167 1.00 34.00 236 SER A C 1
ATOM 1939 O O . SER A 1 236 ? 8.904 14.122 -21.057 1.00 34.00 236 SER A O 1
ATOM 1941 N N . ILE A 1 237 ? 9.034 12.490 -22.590 1.00 43.28 237 ILE A N 1
ATOM 1942 C CA . ILE A 1 237 ? 9.916 11.627 -21.798 1.00 43.28 237 ILE A CA 1
ATOM 1943 C C . ILE A 1 237 ? 11.362 11.916 -22.230 1.00 43.28 237 ILE A C 1
ATOM 1945 O O . ILE A 1 237 ? 11.707 11.593 -23.370 1.00 43.28 237 ILE A O 1
ATOM 1949 N N . PRO A 1 238 ? 12.210 12.514 -21.370 1.00 37.22 238 PRO A N 1
ATOM 1950 C CA . PRO A 1 238 ? 13.603 12.767 -21.707 1.00 37.22 238 PRO A CA 1
ATOM 1951 C C . PRO A 1 238 ? 14.353 11.439 -21.858 1.00 37.22 238 PRO A C 1
ATOM 1953 O O . PRO A 1 238 ? 14.373 10.610 -20.949 1.00 37.22 238 PRO A O 1
ATOM 1956 N N . SER A 1 239 ? 14.999 11.243 -23.005 1.00 39.16 239 SER A N 1
ATOM 1957 C CA . SER A 1 239 ? 15.763 10.026 -23.326 1.00 39.16 239 SER A CA 1
ATOM 1958 C C . SER A 1 239 ? 16.957 9.751 -22.398 1.00 39.16 239 SER A C 1
ATOM 1960 O O . SER A 1 239 ? 17.373 8.601 -22.267 1.00 39.16 239 SER A O 1
ATOM 1962 N N . LYS A 1 240 ? 17.514 10.773 -21.733 1.00 39.22 240 LYS A N 1
ATOM 1963 C CA . LYS A 1 240 ? 18.777 10.657 -20.977 1.00 39.22 240 LYS A CA 1
ATOM 1964 C C . LYS A 1 240 ? 18.656 10.020 -19.587 1.00 39.22 240 LYS A C 1
ATOM 1966 O O . LYS A 1 240 ? 19.669 9.562 -19.069 1.00 39.22 240 LYS A O 1
ATOM 1971 N N . ASP A 1 241 ? 17.452 9.916 -19.025 1.00 41.22 241 ASP A N 1
ATOM 1972 C CA . ASP A 1 241 ? 17.256 9.444 -17.642 1.00 41.22 241 ASP A CA 1
ATOM 1973 C C . ASP A 1 241 ? 16.819 7.973 -17.532 1.00 41.22 241 ASP A C 1
ATOM 1975 O O . ASP A 1 241 ? 16.570 7.475 -16.433 1.00 41.22 241 ASP A O 1
ATOM 1979 N N . LEU A 1 242 ? 16.713 7.249 -18.653 1.00 43.50 242 LEU A N 1
ATOM 1980 C CA . LEU A 1 242 ? 16.017 5.957 -18.672 1.00 43.50 242 LEU A CA 1
ATOM 1981 C C . LEU A 1 242 ? 16.888 4.706 -18.642 1.00 43.50 242 LEU A C 1
ATOM 1983 O O . LEU A 1 242 ? 16.387 3.661 -18.232 1.00 43.50 242 LEU A O 1
ATOM 1987 N N . PHE A 1 243 ? 18.178 4.781 -18.972 1.00 37.50 243 PHE A N 1
ATOM 1988 C CA . PHE A 1 243 ? 19.058 3.612 -18.909 1.00 37.50 243 PHE A CA 1
ATOM 1989 C C . PHE A 1 243 ? 20.523 4.004 -18.673 1.00 37.50 243 PHE A C 1
ATOM 1991 O O . PHE A 1 243 ? 21.234 4.376 -19.598 1.00 37.50 243 PHE A O 1
ATOM 1998 N N . SER A 1 244 ? 21.013 3.820 -17.444 1.00 30.22 244 SER A N 1
ATOM 1999 C CA . SER A 1 244 ? 22.431 3.531 -17.205 1.00 30.22 244 SER A CA 1
ATOM 2000 C C . SER A 1 244 ? 22.548 2.054 -16.838 1.00 30.22 244 SER A C 1
ATOM 2002 O O . SER A 1 244 ? 22.371 1.657 -15.687 1.00 30.22 244 SER A O 1
ATOM 2004 N N . LYS A 1 245 ? 22.786 1.214 -17.848 1.00 35.69 245 LYS A N 1
ATOM 2005 C CA . LYS A 1 245 ? 23.355 -0.120 -17.651 1.00 35.69 245 LYS A CA 1
ATOM 2006 C C . LYS A 1 245 ? 24.814 -0.061 -18.097 1.00 35.69 245 LYS A C 1
ATOM 2008 O O . LYS A 1 245 ? 25.093 0.197 -19.260 1.00 35.69 245 LYS A O 1
ATOM 2013 N N . ASN A 1 246 ? 25.694 -0.371 -17.148 1.00 32.72 246 ASN A N 1
ATOM 2014 C CA . ASN A 1 246 ? 27.116 -0.685 -17.290 1.00 32.72 246 ASN A CA 1
ATOM 2015 C C . ASN A 1 246 ? 28.064 0.468 -17.650 1.00 32.72 246 ASN A C 1
ATOM 2017 O O . ASN A 1 246 ? 28.381 0.679 -18.814 1.00 32.72 246 ASN A O 1
ATOM 2021 N N . GLN A 1 247 ? 28.656 1.074 -16.615 1.00 30.80 247 GLN A N 1
ATOM 2022 C CA . GLN A 1 247 ? 30.113 1.243 -16.514 1.00 30.80 247 GLN A CA 1
ATOM 2023 C C . GLN A 1 247 ? 30.508 1.598 -15.070 1.00 30.80 247 GLN A C 1
ATOM 2025 O O . GLN A 1 247 ? 30.114 2.629 -14.533 1.00 30.80 247 GLN A O 1
ATOM 2030 N N . CYS A 1 248 ? 31.296 0.732 -14.428 1.00 29.52 248 CYS A N 1
ATOM 2031 C CA . CYS A 1 248 ? 32.037 1.080 -13.219 1.00 29.52 248 CYS A CA 1
ATOM 2032 C C . CYS A 1 248 ? 33.110 2.125 -13.554 1.00 29.52 248 CYS A C 1
ATOM 2034 O O . CYS A 1 248 ? 34.058 1.793 -14.263 1.00 29.52 248 CYS A O 1
ATOM 2036 N N . GLN A 1 249 ? 33.028 3.324 -12.972 1.00 28.22 249 GLN A N 1
ATOM 2037 C CA . GLN A 1 249 ? 34.191 4.173 -12.668 1.00 28.22 249 GLN A CA 1
ATOM 2038 C C . GLN A 1 249 ? 33.939 4.990 -11.378 1.00 28.22 249 GLN A C 1
ATOM 2040 O O . GLN A 1 249 ? 32.851 5.547 -11.231 1.00 28.22 249 GLN A O 1
ATOM 2045 N N . PRO A 1 250 ? 34.904 5.089 -10.437 1.00 30.81 250 PRO A N 1
ATOM 2046 C CA . PRO A 1 250 ? 34.849 6.006 -9.291 1.00 30.81 250 PRO A CA 1
ATOM 2047 C C . PRO A 1 250 ? 35.683 7.285 -9.557 1.00 30.81 250 PRO A C 1
ATOM 2049 O O . PRO A 1 250 ? 36.452 7.317 -10.516 1.00 30.81 250 PRO A O 1
ATOM 2052 N N . PRO A 1 251 ? 35.733 8.271 -8.639 1.00 43.22 251 PRO A N 1
ATOM 2053 C CA . PRO A 1 251 ? 34.646 8.943 -7.932 1.00 43.22 251 PRO A CA 1
ATOM 2054 C C . PRO A 1 251 ? 34.656 10.460 -8.245 1.00 43.22 251 PRO A C 1
ATOM 2056 O O . PRO A 1 251 ? 35.704 11.100 -8.168 1.00 43.22 251 PRO A O 1
ATOM 2059 N N . CYS A 1 252 ? 33.502 11.089 -8.486 1.00 24.42 252 CYS A N 1
ATOM 2060 C CA . CYS A 1 252 ? 33.400 12.555 -8.458 1.00 24.42 252 CYS A CA 1
ATOM 2061 C C . CYS A 1 252 ? 32.199 13.026 -7.635 1.00 24.42 252 CYS A C 1
ATOM 2063 O O . CYS A 1 252 ? 31.103 12.480 -7.692 1.00 24.42 252 CYS A O 1
ATOM 2065 N N . ARG A 1 253 ? 32.495 14.028 -6.806 1.00 26.52 253 ARG A N 1
ATOM 2066 C CA . ARG A 1 253 ? 31.688 14.622 -5.742 1.00 26.52 253 ARG A CA 1
ATOM 2067 C C . ARG A 1 253 ? 30.419 15.316 -6.257 1.00 26.52 253 ARG A C 1
ATOM 2069 O O . ARG A 1 253 ? 30.453 15.960 -7.294 1.00 26.52 253 ARG A O 1
ATOM 2076 N N . HIS A 1 254 ? 29.400 15.292 -5.395 1.00 29.83 254 HIS A N 1
ATOM 2077 C CA . HIS A 1 254 ? 28.223 16.169 -5.336 1.00 29.83 254 HIS A CA 1
ATOM 2078 C C . HIS A 1 254 ? 27.279 16.201 -6.547 1.00 29.83 254 HIS A C 1
ATOM 2080 O O . HIS A 1 254 ? 27.464 16.981 -7.471 1.00 29.83 254 HIS A O 1
ATOM 2086 N N . LEU A 1 255 ? 26.146 15.506 -6.410 1.00 23.27 255 LEU A N 1
ATOM 2087 C CA . LEU A 1 255 ? 24.843 16.020 -6.836 1.00 23.27 255 LEU A CA 1
ATOM 2088 C C . LEU A 1 255 ? 23.763 15.471 -5.893 1.00 23.27 255 LEU A C 1
ATOM 2090 O O . LEU A 1 255 ? 23.373 14.311 -5.957 1.00 23.27 255 LEU A O 1
ATOM 2094 N N . LEU A 1 256 ? 23.337 16.324 -4.961 1.00 24.66 256 LEU A N 1
ATOM 2095 C CA . LEU A 1 256 ? 22.103 16.153 -4.201 1.00 24.66 256 LEU A CA 1
ATOM 2096 C C . LEU A 1 256 ? 20.938 16.382 -5.171 1.00 24.66 256 LEU A C 1
ATOM 2098 O O . LEU A 1 256 ? 20.720 17.513 -5.597 1.00 24.66 256 LEU A O 1
ATOM 2102 N N . ALA A 1 257 ? 20.189 15.338 -5.512 1.00 23.28 257 ALA A N 1
ATOM 2103 C CA . ALA A 1 257 ? 18.885 15.493 -6.148 1.00 23.28 257 ALA A CA 1
ATOM 2104 C C . ALA A 1 257 ? 17.822 15.615 -5.047 1.00 23.28 257 ALA A C 1
ATOM 2106 O O . ALA A 1 257 ? 17.197 14.640 -4.641 1.00 23.28 257 ALA A O 1
ATOM 2107 N N . SER A 1 258 ? 17.652 16.826 -4.516 1.00 22.64 258 SER A N 1
ATOM 2108 C CA . SER A 1 258 ? 16.470 17.181 -3.735 1.00 22.64 258 SER A CA 1
ATOM 2109 C C . SER A 1 258 ? 15.315 17.432 -4.701 1.00 22.64 258 SER A C 1
ATOM 2111 O O . SER A 1 258 ? 15.269 18.475 -5.353 1.00 22.64 258 SER A O 1
ATOM 2113 N N . THR A 1 259 ? 14.368 16.505 -4.805 1.00 24.36 259 THR A N 1
ATOM 2114 C CA . THR A 1 259 ? 13.099 16.770 -5.491 1.00 24.36 259 THR A CA 1
ATOM 2115 C C . THR A 1 259 ? 12.221 17.609 -4.559 1.00 24.36 259 THR A C 1
ATOM 2117 O O . THR A 1 259 ? 11.457 17.083 -3.754 1.00 24.36 259 THR A O 1
ATOM 2120 N N . GLN A 1 260 ? 12.380 18.934 -4.606 1.00 23.47 260 GLN A N 1
ATOM 2121 C CA . GLN A 1 260 ? 11.424 19.863 -4.004 1.00 23.47 260 GLN A CA 1
ATOM 2122 C C . GLN A 1 260 ? 10.148 19.862 -4.851 1.00 23.47 260 GLN A C 1
ATOM 2124 O O . GLN A 1 260 ? 10.151 20.287 -6.004 1.00 23.47 260 GLN A O 1
ATOM 2129 N N . LEU A 1 261 ? 9.052 19.374 -4.271 1.00 24.12 261 LEU A N 1
ATOM 2130 C CA . LEU A 1 261 ? 7.702 19.577 -4.787 1.00 24.12 261 LEU A CA 1
ATOM 2131 C C . LEU A 1 261 ? 7.328 21.050 -4.574 1.00 24.12 261 LEU A C 1
ATOM 2133 O O . LEU A 1 261 ? 7.011 21.457 -3.457 1.00 24.12 261 LEU A O 1
ATOM 2137 N N . TYR A 1 262 ? 7.376 21.855 -5.634 1.00 23.02 262 TYR A N 1
ATOM 2138 C CA . TYR A 1 262 ? 6.766 23.181 -5.627 1.00 23.02 262 TYR A CA 1
ATOM 2139 C C . TYR A 1 262 ? 5.251 23.038 -5.800 1.00 23.02 262 TYR A C 1
ATOM 2141 O O . TYR A 1 262 ? 4.759 22.634 -6.850 1.00 23.02 262 TYR A O 1
ATOM 2149 N N . SER A 1 263 ? 4.516 23.374 -4.741 1.00 24.08 263 SER A N 1
ATOM 2150 C CA . SER A 1 263 ? 3.076 23.625 -4.771 1.00 24.08 263 SER A CA 1
ATOM 2151 C C . SER A 1 263 ? 2.843 25.016 -5.361 1.00 24.08 263 SER A C 1
ATOM 2153 O O . SER A 1 263 ? 3.031 26.013 -4.665 1.00 24.08 263 SER A O 1
ATOM 2155 N N . LEU A 1 264 ? 2.430 25.096 -6.627 1.00 25.06 264 LEU A N 1
ATOM 2156 C CA . LEU A 1 264 ? 1.844 26.318 -7.179 1.00 25.06 264 LEU A CA 1
ATOM 2157 C C . LEU A 1 264 ? 0.417 26.452 -6.638 1.00 25.06 264 LEU A C 1
ATOM 2159 O O . LEU A 1 264 ? -0.509 25.779 -7.085 1.00 25.06 264 LEU A O 1
ATOM 2163 N N . SER A 1 265 ? 0.267 27.287 -5.613 1.00 26.31 265 SER A N 1
ATOM 2164 C CA . SER A 1 265 ? -1.020 27.780 -5.138 1.00 26.31 265 SER A CA 1
ATOM 2165 C C . SER A 1 265 ? -1.369 29.057 -5.903 1.00 26.31 265 SER A C 1
ATOM 2167 O O . SER A 1 265 ? -0.871 30.128 -5.557 1.00 26.31 265 SER A O 1
ATOM 2169 N N . ASP A 1 266 ? -2.226 28.951 -6.914 1.00 26.25 266 ASP A N 1
ATOM 2170 C CA . ASP A 1 266 ? -2.875 30.121 -7.502 1.00 26.25 266 ASP A CA 1
ATOM 2171 C C . ASP A 1 266 ? -4.078 30.519 -6.635 1.00 26.25 266 ASP A C 1
ATOM 2173 O O . ASP A 1 266 ? -5.081 29.807 -6.539 1.00 26.25 266 ASP A O 1
ATOM 2177 N N . HIS A 1 267 ? -3.966 31.680 -5.990 1.00 23.84 267 HIS A N 1
ATOM 2178 C CA . HIS A 1 267 ? -5.107 32.451 -5.507 1.00 23.84 267 HIS A CA 1
ATOM 2179 C C . HIS A 1 267 ? -5.352 33.629 -6.461 1.00 23.84 267 HIS A C 1
ATOM 2181 O O . HIS A 1 267 ? -4.394 34.190 -6.990 1.00 23.84 267 HIS A O 1
ATOM 2187 N N . PRO A 1 268 ? -6.619 34.014 -6.688 1.00 31.36 268 PRO A N 1
ATOM 2188 C CA . PRO A 1 268 ? -6.973 35.008 -7.689 1.00 31.36 268 PRO A CA 1
ATOM 2189 C C . PRO A 1 268 ? -6.727 36.430 -7.174 1.00 31.36 268 PRO A C 1
ATOM 2191 O O . PRO A 1 268 ? -7.073 36.732 -6.030 1.00 31.36 268 PRO A O 1
ATOM 2194 N N . ILE A 1 269 ? -6.170 37.285 -8.036 1.00 29.45 269 ILE A N 1
ATOM 2195 C CA . ILE A 1 269 ? -6.710 38.563 -8.554 1.00 29.45 269 ILE A CA 1
ATOM 2196 C C . ILE A 1 269 ? -5.780 39.023 -9.681 1.00 29.45 269 ILE A C 1
ATOM 2198 O O . ILE A 1 269 ? -4.551 39.045 -9.455 1.00 29.45 269 ILE A O 1
#

Foldseek 3Di:
DDPVLQVVQQVVVQPPPQAEDADDPCVLVVLLVLQLVVCVVCVVLDDPVLSCQLNVFDFDAWDKGWDKPLLQAPVSVVQLVPDPDQFGDDHRRPRIHTDIDTGTDSRNCVSVVVVVCVQCVVLLVVDPPRDDDPVSVVVPDDPDDDPPDDDDDDDDDPVQLPDDPVVVVVSSVVSVVVPPDDGPVSPVPPPDPCVVVVVPPVCSVVCSVVVPPPHSYPYDHDDPPDPPDDDDDPPGDGSPPRDDDDDDDDDDDDDDPDPDDDDPDDDDD